Protein AF-A0AAV0WH60-F1 (afdb_monomer)

InterPro domains:
  IPR001841 Zinc finger, RING-type [PF13923] (104-142)
  IPR001841 Zinc finger, RING-type [PS50089] (105-143)
  IPR001841 Zinc finger, RING-type [SM00184] (105-142)
  IPR013083 Zinc finger, RING/FYVE/PHD-type [G3DSA:3.30.40.10] (53-170)
  IPR017907 Zinc finger, RING-type, conserved site [PS00518] (120-129)

Nearest PDB structures (foldseek):
  4orh-assembly3_C  TM=9.098E-01  e=1.013E-07  Homo sapiens
  4ayc-assembly1_A-2  TM=7.370E-01  e=2.927E-08  Homo sapiens
  4whv-assembly2_J  TM=8.266E-01  e=6.411E-08  Homo sapiens
  4orh-assembly1_L  TM=6.127E-01  e=4.625E-08  Homo sapiens
  4ayc-assembly1_B-2  TM=6.889E-01  e=1.708E-07  Homo sapiens

Secondary structure (DSSP, 8-state):
-PPPPTT-SS----S-----------------------S-S------HHHHHHHHHHHHHHHHHHHHHHHHHHHHHHHHHHHHHHHHHHHHHHHHHTT--GGGEETTTTEE-SSEEEETTS-EEEHHHHHHHHTT--B-TTT--B---EEE-HHHHHHHHHHHHTS-HHHHHHHHHHHHHHHTTHHHHHHHHHHHHHHHHHHHHHHHTT---

pLDDT: mean 79.29, std 21.49, range [32.31, 98.19]

Structure (mmCIF, N/CA/C/O backbone):
data_AF-A0AAV0WH60-F1
#
_entry.id   AF-A0AAV0WH60-F1
#
loop_
_atom_site.group_PDB
_atom_site.id
_atom_site.type_symbol
_atom_site.label_atom_id
_atom_site.label_alt_id
_atom_site.label_comp_id
_atom_site.label_asym_id
_atom_site.label_entity_id
_atom_site.label_seq_id
_atom_site.pdbx_PDB_ins_code
_atom_site.Cartn_x
_atom_site.Cartn_y
_atom_site.Cartn_z
_atom_site.occupancy
_atom_site.B_iso_or_equiv
_atom_site.auth_seq_id
_atom_site.auth_comp_id
_atom_site.auth_asym_id
_atom_site.auth_atom_id
_atom_site.pdbx_PDB_model_num
ATOM 1 N N . MET A 1 1 ? 11.631 -1.799 42.361 1.00 37.66 1 MET A N 1
ATOM 2 C CA . MET A 1 1 ? 10.593 -2.057 41.340 1.00 37.66 1 MET A CA 1
ATOM 3 C C . MET A 1 1 ? 9.370 -1.237 41.725 1.00 37.66 1 MET A C 1
ATOM 5 O O . MET A 1 1 ? 8.804 -1.500 42.775 1.00 37.66 1 MET A O 1
ATOM 9 N N . ASN A 1 2 ? 9.049 -0.181 40.971 1.00 32.31 2 ASN A N 1
ATOM 10 C CA . ASN A 1 2 ? 7.898 0.694 41.245 1.00 32.31 2 ASN A CA 1
ATOM 11 C C . ASN A 1 2 ? 6.620 0.114 40.613 1.00 32.31 2 ASN A C 1
ATOM 13 O O . ASN A 1 2 ? 6.708 -0.410 39.500 1.00 32.31 2 ASN A O 1
ATOM 17 N N . PRO A 1 3 ? 5.445 0.221 41.261 1.00 41.47 3 PRO A N 1
ATOM 18 C CA . PRO A 1 3 ? 4.192 -0.250 40.687 1.00 41.47 3 PRO A CA 1
ATOM 19 C C . PRO A 1 3 ? 3.723 0.697 39.570 1.00 41.47 3 PRO A C 1
ATOM 21 O O . PRO A 1 3 ? 3.701 1.917 39.729 1.00 41.47 3 PRO A O 1
ATOM 24 N N . ILE A 1 4 ? 3.361 0.121 38.424 1.00 41.94 4 ILE A N 1
ATOM 25 C CA . ILE A 1 4 ? 2.871 0.828 37.235 1.00 41.94 4 ILE A CA 1
ATOM 26 C C . ILE A 1 4 ? 1.369 1.115 37.412 1.00 41.94 4 ILE A C 1
ATOM 28 O O . ILE A 1 4 ? 0.579 0.206 37.659 1.00 41.94 4 ILE A O 1
ATOM 32 N N . CYS A 1 5 ? 0.970 2.382 37.284 1.00 42.97 5 CYS A N 1
ATOM 33 C CA . CYS A 1 5 ? -0.427 2.828 37.307 1.00 42.97 5 CYS A CA 1
ATOM 34 C C . CYS A 1 5 ? -1.137 2.464 35.986 1.00 42.97 5 CYS A C 1
ATOM 36 O O . CYS A 1 5 ? -0.676 2.851 34.914 1.00 42.97 5 CYS A O 1
ATOM 38 N N . LYS A 1 6 ? -2.272 1.751 36.051 1.00 50.50 6 LYS A N 1
ATOM 39 C CA . LYS A 1 6 ? -3.026 1.206 34.896 1.00 50.50 6 LYS A CA 1
ATOM 40 C C . LYS A 1 6 ? -3.777 2.237 34.021 1.00 50.50 6 LYS A C 1
ATOM 42 O O . LYS A 1 6 ? -4.498 1.823 33.124 1.00 50.50 6 LYS A O 1
ATOM 47 N N . PHE A 1 7 ? -3.620 3.547 34.238 1.00 44.16 7 PHE A N 1
ATOM 48 C CA . PHE A 1 7 ? -4.434 4.582 33.565 1.00 44.16 7 PHE A CA 1
ATOM 49 C C . PHE A 1 7 ? -3.659 5.635 32.742 1.00 44.16 7 PHE A C 1
ATOM 51 O O . PHE A 1 7 ? -4.251 6.611 32.288 1.00 44.16 7 PHE A O 1
ATOM 58 N N . CYS A 1 8 ? -2.362 5.455 32.477 1.00 42.84 8 CYS A N 1
ATOM 59 C CA . CYS A 1 8 ? -1.616 6.350 31.578 1.00 42.84 8 CYS A CA 1
ATOM 60 C C . CYS A 1 8 ? -1.607 5.817 30.136 1.00 42.84 8 CYS A C 1
ATOM 62 O O . CYS A 1 8 ? -0.827 4.921 29.831 1.00 42.84 8 CYS A O 1
ATOM 64 N N . VAL A 1 9 ? -2.418 6.390 29.238 1.00 45.84 9 VAL A N 1
ATOM 65 C CA . VAL A 1 9 ? -2.421 6.016 27.804 1.00 45.84 9 VAL A CA 1
ATOM 66 C C . VAL A 1 9 ? -1.399 6.808 26.970 1.00 45.84 9 VAL A C 1
ATOM 68 O O . VAL A 1 9 ? -1.098 6.406 25.857 1.00 45.84 9 VAL A O 1
ATOM 71 N N . HIS A 1 10 ? -0.756 7.862 27.486 1.00 44.22 10 HIS A N 1
ATOM 72 C CA . HIS A 1 10 ? 0.360 8.515 26.780 1.00 44.22 10 HIS A CA 1
ATOM 73 C C . HIS A 1 10 ? 1.459 8.933 27.763 1.00 44.22 10 HIS A C 1
ATOM 75 O O . HIS A 1 10 ? 1.229 9.707 28.689 1.00 44.22 10 HIS A O 1
ATOM 81 N N . GLY A 1 11 ? 2.650 8.353 27.594 1.00 40.97 11 GLY A N 1
ATOM 82 C CA . GLY A 1 11 ? 3.777 8.486 28.512 1.00 40.97 11 GLY A CA 1
ATOM 83 C C . GLY A 1 11 ? 4.300 9.916 28.652 1.00 40.97 11 GLY A C 1
ATOM 84 O O . GLY A 1 11 ? 4.593 10.562 27.651 1.00 40.97 11 GLY A O 1
ATOM 85 N N . SER A 1 12 ? 4.423 10.363 29.910 1.00 41.34 12 SER A N 1
ATOM 86 C CA . SER A 1 12 ? 5.404 11.300 30.503 1.00 41.34 12 SER A CA 1
ATOM 87 C C . SER A 1 12 ? 4.782 11.925 31.761 1.00 41.34 12 SER A C 1
ATOM 89 O O . SER A 1 12 ? 4.060 12.914 31.673 1.00 41.34 12 SER A O 1
ATOM 91 N N . CYS A 1 13 ? 5.038 11.369 32.950 1.00 36.88 13 CYS A N 1
ATOM 92 C CA . CYS A 1 13 ? 4.682 12.043 34.204 1.00 36.88 13 CYS A CA 1
ATOM 93 C C . CYS A 1 13 ? 5.779 13.066 34.530 1.00 36.88 13 CYS A C 1
ATOM 95 O O . CYS A 1 13 ? 6.788 12.732 35.149 1.00 36.88 13 CYS A O 1
ATOM 97 N N . GLY A 1 14 ? 5.609 14.297 34.046 1.00 40.34 14 GLY A N 1
ATOM 98 C CA . GLY A 1 14 ? 6.375 15.448 34.512 1.00 40.34 14 GLY A CA 1
ATOM 99 C C . GLY A 1 14 ? 5.914 15.833 35.916 1.00 40.34 14 GLY A C 1
ATOM 100 O O . GLY A 1 14 ? 4.718 15.951 36.177 1.00 40.34 14 GLY A O 1
ATOM 101 N N . SER A 1 15 ? 6.871 15.989 36.824 1.00 47.69 15 SER A N 1
ATOM 102 C CA . SER A 1 15 ? 6.668 16.375 38.216 1.00 47.69 15 SER A CA 1
ATOM 103 C C . SER A 1 15 ? 5.690 17.548 38.358 1.00 47.69 15 SER A C 1
ATOM 105 O O . SER A 1 15 ? 5.874 18.591 37.737 1.00 47.69 15 SER A O 1
ATOM 107 N N . SER A 1 16 ? 4.721 17.394 39.267 1.00 45.84 16 SER A N 1
ATOM 108 C CA . SER A 1 16 ? 3.783 18.423 39.745 1.00 45.84 16 SER A CA 1
ATOM 109 C C . SER A 1 16 ? 2.464 18.565 38.966 1.00 45.84 16 SER A C 1
ATOM 111 O O . SER A 1 16 ? 2.304 19.446 38.126 1.00 45.84 16 SER A O 1
ATOM 113 N N . LYS A 1 17 ? 1.471 17.735 39.325 1.00 41.22 17 LYS A N 1
ATOM 114 C CA . LYS A 1 17 ? 0.105 18.137 39.738 1.00 41.22 17 LYS A CA 1
ATOM 115 C C . LYS A 1 17 ? -0.742 16.896 40.062 1.00 41.22 17 LYS A C 1
ATOM 117 O O . LYS A 1 17 ? -0.571 15.826 39.493 1.00 41.22 17 LYS A O 1
ATOM 122 N N . LYS A 1 18 ? -1.594 17.054 41.073 1.00 40.78 18 LYS A N 1
ATOM 123 C CA . LYS A 1 18 ? -2.341 16.029 41.815 1.00 40.78 18 LYS A CA 1
ATOM 124 C C . LYS A 1 18 ? -3.189 15.132 40.900 1.00 40.78 18 LYS A C 1
ATOM 126 O O . LYS A 1 18 ? -4.059 15.626 40.193 1.00 40.78 18 LYS A O 1
ATOM 131 N N . CYS A 1 19 ? -2.983 13.819 40.983 1.00 35.12 19 CYS A N 1
ATOM 132 C CA . CYS A 1 19 ? -3.912 12.819 40.463 1.00 35.12 19 CYS A CA 1
ATOM 133 C C . CYS A 1 19 ? -5.102 12.753 41.436 1.00 35.12 19 CYS A C 1
ATOM 135 O O . CYS A 1 19 ? -4.965 12.259 42.556 1.00 35.12 19 CYS A O 1
ATOM 137 N N . VAL A 1 20 ? -6.232 13.351 41.061 1.00 46.66 20 VAL A N 1
ATOM 138 C CA . VAL A 1 20 ? -7.458 13.351 41.866 1.00 46.66 20 VAL A CA 1
ATOM 139 C C . VAL A 1 20 ? -8.300 12.168 41.414 1.00 46.66 20 VAL A C 1
ATOM 141 O O . VAL A 1 20 ? -8.930 12.233 40.370 1.00 46.66 20 VAL A O 1
ATOM 144 N N . ASN A 1 21 ? -8.239 11.074 42.170 1.00 36.47 21 ASN A N 1
ATOM 145 C CA . ASN A 1 21 ? -9.352 10.145 42.369 1.00 36.47 21 ASN A CA 1
ATOM 146 C C . ASN A 1 21 ? -8.981 9.184 43.499 1.00 36.47 21 ASN A C 1
ATOM 148 O O . ASN A 1 21 ? -8.533 8.057 43.297 1.00 36.47 21 ASN A O 1
ATOM 152 N N . ARG A 1 22 ? -9.142 9.672 44.731 1.00 37.69 22 ARG A N 1
ATOM 153 C CA . ARG A 1 22 ? -9.273 8.818 45.906 1.00 37.69 22 ARG A CA 1
ATOM 154 C C . ARG A 1 22 ? -10.771 8.562 46.052 1.00 37.69 22 ARG A C 1
ATOM 156 O O . ARG A 1 22 ? -11.491 9.452 46.485 1.00 37.69 22 ARG A O 1
ATOM 163 N N . HIS A 1 23 ? -11.233 7.370 45.676 1.00 37.56 23 HIS A N 1
ATOM 164 C CA . HIS A 1 23 ? -12.485 6.841 46.216 1.00 37.56 23 HIS A CA 1
ATOM 165 C C . HIS A 1 23 ? -12.266 6.653 47.718 1.00 37.56 23 HIS A C 1
ATOM 167 O O . HIS A 1 23 ? -11.770 5.624 48.177 1.00 37.56 23 HIS A O 1
ATOM 173 N N . GLU A 1 24 ? -12.548 7.698 48.481 1.00 38.25 24 GLU A N 1
ATOM 174 C CA . GLU A 1 24 ? -12.672 7.618 49.923 1.00 38.25 24 GLU A CA 1
ATOM 175 C C . GLU A 1 24 ? -13.976 6.863 50.182 1.00 38.25 24 GLU A C 1
ATOM 177 O O . GLU A 1 24 ? -15.068 7.412 50.058 1.00 38.25 24 GLU A O 1
ATOM 182 N N . LYS A 1 25 ? -13.870 5.552 50.435 1.00 42.44 25 LYS A N 1
ATOM 183 C CA . LYS A 1 25 ? -14.977 4.782 51.002 1.00 42.44 25 LYS A CA 1
ATOM 184 C C . LYS A 1 25 ? -15.332 5.453 52.327 1.00 42.44 25 LYS A C 1
ATOM 186 O O . LYS A 1 25 ? -14.660 5.226 53.330 1.00 42.44 25 LYS A O 1
ATOM 191 N N . LEU A 1 26 ? -16.377 6.274 52.324 1.00 37.09 26 LEU A N 1
ATOM 192 C CA . LEU A 1 26 ? -17.075 6.710 53.526 1.00 37.09 26 LEU A CA 1
ATOM 193 C C . LEU A 1 26 ? -17.766 5.481 54.121 1.00 37.09 26 LEU A C 1
ATOM 195 O O . LEU A 1 26 ? -18.953 5.241 53.934 1.00 37.09 26 LEU A O 1
ATOM 199 N N . SER A 1 27 ? -16.994 4.656 54.823 1.00 36.41 27 SER A N 1
ATOM 200 C CA . SER A 1 27 ? -17.535 3.744 55.819 1.00 36.41 27 SER A CA 1
ATOM 201 C C . SER A 1 27 ? -18.070 4.600 56.964 1.00 36.41 27 SER A C 1
ATOM 203 O O . SER A 1 27 ? -17.327 4.969 57.874 1.00 36.41 27 SER A O 1
ATOM 205 N N . LEU A 1 28 ? -19.350 4.965 56.873 1.00 35.16 28 LEU A N 1
ATOM 206 C CA . LEU A 1 28 ? -20.122 5.515 57.980 1.00 35.16 28 LEU A CA 1
ATOM 207 C C . LEU A 1 28 ? -20.115 4.474 59.104 1.00 35.16 28 LEU A C 1
ATOM 209 O O . LEU A 1 28 ? -20.729 3.414 58.993 1.00 35.16 28 LEU A O 1
ATOM 213 N N . LYS A 1 29 ? -19.366 4.750 60.175 1.00 36.69 29 LYS A N 1
ATOM 214 C CA . LYS A 1 29 ? -19.552 4.039 61.440 1.00 36.69 29 LYS A CA 1
ATOM 215 C C . LYS A 1 29 ? -20.899 4.479 62.029 1.00 36.69 29 LYS A C 1
ATOM 217 O O . LYS A 1 29 ? -21.193 5.673 61.950 1.00 36.69 29 LYS A O 1
ATOM 222 N N . PRO A 1 30 ? -21.695 3.578 62.629 1.00 34.81 30 PRO A N 1
ATOM 223 C CA . PRO A 1 30 ? -22.883 3.987 63.367 1.00 34.81 30 PRO A CA 1
ATOM 224 C C . PRO A 1 30 ? -22.452 4.921 64.501 1.00 34.81 30 PRO A C 1
ATOM 226 O O . PRO A 1 30 ? -21.616 4.550 65.325 1.00 34.81 30 PRO A O 1
ATOM 229 N N . SER A 1 31 ? -22.968 6.147 64.514 1.00 37.69 31 SER A N 1
ATOM 230 C CA . SER A 1 31 ? -22.780 7.077 65.621 1.00 37.69 31 SER A CA 1
ATOM 231 C C . SER A 1 31 ? -23.649 6.624 66.793 1.00 37.69 31 SER A C 1
ATOM 233 O O . SER A 1 31 ? -24.842 6.916 66.849 1.00 37.69 31 SER A O 1
ATOM 235 N N . GLU A 1 32 ? -23.049 5.898 67.731 1.00 46.25 32 GLU A N 1
ATOM 236 C CA . GLU A 1 32 ? -23.542 5.805 69.103 1.00 46.25 32 GLU A CA 1
ATOM 237 C C . GLU A 1 32 ? -23.436 7.196 69.734 1.00 46.25 32 GLU A C 1
ATOM 239 O O . GLU A 1 32 ? -22.341 7.622 70.089 1.00 46.25 32 GLU A O 1
ATOM 244 N N . THR A 1 33 ? -24.538 7.945 69.784 1.00 44.47 33 THR A N 1
ATOM 245 C CA . THR A 1 33 ? -24.880 8.939 70.828 1.00 44.47 33 THR A CA 1
ATOM 246 C C . THR A 1 33 ? -26.140 9.691 70.408 1.00 44.47 33 THR A C 1
ATOM 248 O O . THR A 1 33 ? -26.083 10.766 69.825 1.00 44.47 33 THR A O 1
ATOM 251 N N . LEU A 1 34 ? -27.299 9.116 70.717 1.00 38.56 34 LEU A N 1
ATOM 252 C CA . LEU A 1 34 ? -28.567 9.841 70.822 1.00 38.56 34 LEU A CA 1
ATOM 253 C C . LEU A 1 34 ? -29.347 9.243 71.999 1.00 38.56 34 LEU A C 1
ATOM 255 O O . LEU A 1 34 ? -30.443 8.717 71.861 1.00 38.56 34 LEU A O 1
ATOM 259 N N . GLU A 1 35 ? -28.733 9.297 73.177 1.00 42.38 35 GLU A N 1
ATOM 260 C CA . GLU A 1 35 ? -29.470 9.284 74.435 1.00 42.38 35 GLU A CA 1
ATOM 261 C C . GLU A 1 35 ? -29.318 10.676 75.043 1.00 42.38 35 GLU A C 1
ATOM 263 O O . GLU A 1 35 ? -28.192 11.150 75.210 1.00 42.38 35 GLU A O 1
ATOM 268 N N . LYS A 1 36 ? -30.461 11.277 75.397 1.00 48.53 36 LYS A N 1
ATOM 269 C CA . LYS A 1 36 ? -30.674 12.606 76.005 1.00 48.53 36 LYS A CA 1
ATOM 270 C C . LYS A 1 36 ? -30.955 13.737 75.013 1.00 48.53 36 LYS A C 1
ATOM 272 O O . LYS A 1 36 ? -30.123 14.606 74.771 1.00 48.53 36 LYS A O 1
ATOM 277 N N . LEU A 1 37 ? -32.186 13.756 74.514 1.00 38.91 37 LEU A N 1
ATOM 278 C CA . LEU A 1 37 ? -32.901 15.005 74.272 1.00 38.91 37 LEU A CA 1
ATOM 279 C C . LEU A 1 37 ? -34.164 14.941 75.126 1.00 38.91 37 LEU A C 1
ATOM 281 O O . LEU A 1 37 ? -34.984 14.047 74.936 1.00 38.91 37 LEU A O 1
ATOM 285 N N . ASP A 1 38 ? -34.216 15.823 76.120 1.00 41.69 38 ASP A N 1
ATOM 286 C CA . ASP A 1 38 ? -35.312 15.947 77.070 1.00 41.69 38 ASP A CA 1
ATOM 287 C C . ASP A 1 38 ? -36.617 16.319 76.353 1.00 41.69 38 ASP A C 1
ATOM 289 O O . ASP A 1 38 ? -36.645 17.128 75.419 1.00 41.69 38 ASP A O 1
ATOM 293 N N . ASP A 1 39 ? -37.689 15.685 76.814 1.00 41.84 39 ASP A N 1
ATOM 294 C CA . ASP A 1 39 ? -39.070 15.868 76.397 1.00 41.84 39 ASP A CA 1
ATOM 295 C C . ASP A 1 39 ? -39.553 17.299 76.693 1.00 41.84 39 ASP A C 1
ATOM 297 O O . ASP A 1 39 ? -39.912 17.594 77.825 1.00 41.84 39 ASP A O 1
ATOM 301 N N . ASP A 1 40 ? -39.552 18.189 75.693 1.00 46.81 40 ASP A N 1
ATOM 302 C CA . ASP A 1 40 ? -40.466 19.349 75.612 1.00 46.81 40 ASP A CA 1
ATOM 303 C C . ASP A 1 40 ? -40.387 20.042 74.232 1.00 46.81 40 ASP A C 1
ATOM 305 O O . ASP A 1 40 ? -40.216 21.256 74.095 1.00 46.81 40 ASP A O 1
ATOM 309 N N . PHE A 1 41 ? -40.525 19.261 73.154 1.00 37.75 41 PHE A N 1
ATOM 310 C CA . PHE A 1 41 ? -40.825 19.805 71.825 1.00 37.75 41 PHE A CA 1
ATOM 311 C C . PHE A 1 41 ? -42.235 19.360 71.416 1.00 37.75 41 PHE A C 1
ATOM 313 O O . PHE A 1 41 ? -42.521 18.164 71.505 1.00 37.75 41 PHE A O 1
ATOM 320 N N . PRO A 1 42 ? -43.135 20.258 70.965 1.00 43.47 42 PRO A N 1
ATOM 321 C CA . PRO A 1 42 ? -44.461 19.863 70.506 1.00 43.47 42 PRO A CA 1
ATOM 322 C C . PRO A 1 42 ? -44.301 18.991 69.259 1.00 43.47 42 PRO A C 1
ATOM 324 O O . PRO A 1 42 ? -44.105 19.493 68.150 1.00 43.47 42 PRO A O 1
ATOM 327 N N . VAL A 1 43 ? -44.335 17.670 69.436 1.00 51.53 43 VAL A N 1
ATOM 328 C CA . VAL A 1 43 ? -44.358 16.723 68.326 1.00 51.53 43 VAL A CA 1
ATOM 329 C C . VAL A 1 43 ? -45.713 16.897 67.652 1.00 51.53 43 VAL A C 1
ATOM 331 O O . VAL A 1 43 ? -46.740 16.421 68.133 1.00 51.53 43 VAL A O 1
ATOM 334 N N . LEU A 1 44 ? -45.716 17.662 66.561 1.00 54.00 44 LEU A N 1
ATOM 335 C CA . LEU A 1 44 ? -46.826 17.735 65.621 1.00 54.00 44 LEU A CA 1
ATOM 336 C C . LEU A 1 44 ? -47.277 16.303 65.307 1.00 54.00 44 LEU A C 1
ATOM 338 O O . LEU A 1 44 ? -46.457 15.457 64.954 1.00 54.00 44 LEU A O 1
ATOM 342 N N . GLY A 1 45 ? -48.566 16.035 65.512 1.00 53.19 45 GLY A N 1
ATOM 343 C CA . GLY A 1 45 ? -49.148 14.698 65.489 1.00 53.19 45 GLY A CA 1
ATOM 344 C C . GLY A 1 45 ? -48.936 13.963 64.169 1.00 53.19 45 GLY A C 1
ATOM 345 O O . GLY A 1 45 ? -49.716 14.126 63.238 1.00 53.19 45 GLY A O 1
ATOM 346 N N . PHE A 1 46 ? -47.920 13.107 64.133 1.00 54.25 46 PHE A N 1
ATOM 347 C CA . PHE A 1 46 ? -47.793 12.030 63.160 1.00 54.25 46 PHE A CA 1
ATOM 348 C C . PHE A 1 46 ? -48.259 10.734 63.823 1.00 54.25 46 PHE A C 1
ATOM 350 O O . PHE A 1 46 ? -47.732 10.325 64.861 1.00 54.25 46 PHE A O 1
ATOM 357 N N . GLY A 1 47 ? -49.282 10.096 63.257 1.00 58.75 47 GLY A N 1
ATOM 358 C CA . GLY A 1 47 ? -49.787 8.826 63.762 1.00 58.75 47 GLY A CA 1
ATOM 359 C C . GLY A 1 47 ? -48.810 7.689 63.456 1.00 58.75 47 GLY A C 1
ATOM 360 O O . GLY A 1 47 ? -48.091 7.716 62.460 1.00 58.75 47 GLY A O 1
ATOM 361 N N . ALA A 1 48 ? -48.816 6.622 64.260 1.00 63.22 48 ALA A N 1
ATOM 362 C CA . ALA A 1 48 ? -48.016 5.417 63.991 1.00 63.22 48 ALA A CA 1
ATOM 363 C C . ALA A 1 48 ? -48.274 4.807 62.589 1.00 63.22 48 ALA A C 1
ATOM 365 O O . ALA A 1 48 ? -47.416 4.113 62.041 1.00 63.22 48 ALA A O 1
ATOM 366 N N . ALA A 1 49 ? -49.446 5.082 62.000 1.00 66.62 49 ALA A N 1
ATOM 367 C CA . ALA A 1 49 ? -49.787 4.732 60.624 1.00 66.62 49 ALA A CA 1
ATOM 368 C C . ALA A 1 49 ? -48.939 5.493 59.582 1.00 66.62 49 ALA A C 1
ATOM 370 O O . ALA A 1 49 ? -48.499 4.880 58.610 1.00 66.62 49 ALA A O 1
ATOM 371 N N . ASP A 1 50 ? -48.632 6.771 59.820 1.00 79.06 50 ASP A N 1
ATOM 372 C CA . ASP A 1 50 ? -47.858 7.626 58.908 1.00 79.06 50 ASP A CA 1
ATOM 373 C C . ASP A 1 50 ? -46.376 7.221 58.877 1.00 79.06 50 ASP A C 1
ATOM 375 O O . ASP A 1 50 ? -45.763 7.125 57.816 1.00 79.06 50 ASP A O 1
ATOM 379 N N . LEU A 1 51 ? -45.813 6.863 60.037 1.00 78.75 51 LEU A N 1
ATOM 380 C CA . LEU A 1 51 ? -44.460 6.296 60.154 1.00 78.75 51 LEU A CA 1
ATOM 381 C C . LEU A 1 51 ? -44.317 4.955 59.417 1.00 78.75 51 LEU A C 1
ATOM 383 O O . LEU A 1 51 ? -43.261 4.650 58.860 1.00 78.75 51 LEU A O 1
ATOM 387 N N . LYS A 1 52 ? -45.376 4.138 59.413 1.00 83.94 52 LYS A N 1
ATOM 388 C CA . LYS A 1 52 ? -45.400 2.860 58.692 1.00 83.94 52 LYS A CA 1
ATOM 389 C C . LYS A 1 52 ? -45.506 3.069 57.180 1.00 83.94 52 LYS A C 1
ATOM 391 O O . LYS A 1 52 ? -44.823 2.365 56.441 1.00 83.94 52 LYS A O 1
ATOM 396 N N . ALA A 1 53 ? -46.311 4.034 56.736 1.00 86.88 53 ALA A N 1
ATOM 397 C CA . ALA A 1 53 ? -46.400 4.421 55.330 1.00 86.88 53 ALA A CA 1
ATOM 398 C C . ALA A 1 53 ? -45.048 4.931 54.806 1.00 86.88 53 ALA A C 1
ATOM 400 O O . ALA A 1 53 ? -44.550 4.412 53.811 1.00 86.88 53 ALA A O 1
ATOM 401 N N . LEU A 1 54 ? -44.396 5.830 55.552 1.00 88.31 54 LEU A N 1
ATOM 402 C CA . LEU A 1 54 ? -43.077 6.361 55.201 1.00 88.31 54 LEU A CA 1
ATOM 403 C C . LEU A 1 54 ? -42.001 5.263 55.140 1.00 88.31 54 LEU A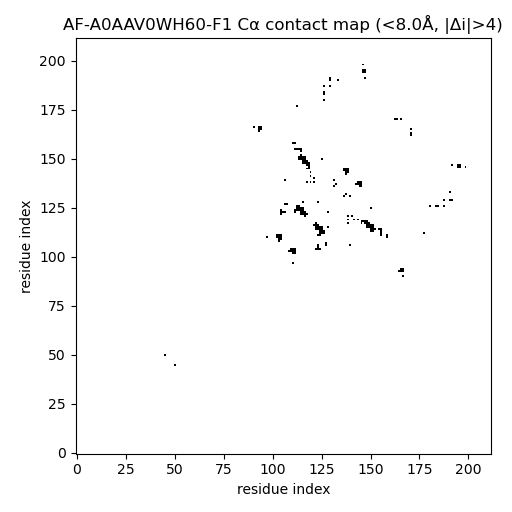 C 1
ATOM 405 O O . LEU A 1 54 ? -41.158 5.259 54.249 1.00 88.31 54 LEU A O 1
ATOM 409 N N . ARG A 1 55 ? -42.034 4.285 56.058 1.00 89.50 55 ARG A N 1
ATOM 410 C CA . ARG A 1 55 ? -41.124 3.125 56.015 1.00 89.50 55 ARG A CA 1
ATOM 411 C C . ARG A 1 55 ? -41.313 2.286 54.747 1.00 89.50 55 ARG A C 1
ATOM 413 O O . ARG A 1 55 ? -40.319 1.814 54.201 1.00 89.50 55 ARG A O 1
ATOM 420 N N . ASN A 1 56 ? -42.552 2.077 54.308 1.00 90.19 56 ASN A N 1
ATOM 421 C CA . ASN A 1 56 ? -42.832 1.323 53.086 1.00 90.19 56 ASN A CA 1
ATOM 422 C C . ASN A 1 56 ? -42.346 2.083 51.846 1.00 90.19 56 ASN A C 1
ATOM 424 O O . ASN A 1 56 ? -41.713 1.486 50.986 1.00 90.19 56 ASN A O 1
ATOM 428 N N . GLU A 1 57 ? -42.563 3.398 51.802 1.00 94.94 57 GLU A N 1
ATOM 429 C CA . GLU A 1 57 ? -42.086 4.260 50.716 1.00 94.94 57 GLU A CA 1
ATOM 430 C C . GLU A 1 57 ? -40.548 4.277 50.636 1.00 94.94 57 GLU A C 1
ATOM 432 O O . GLU A 1 57 ? -39.975 4.159 49.556 1.00 94.94 57 GLU A O 1
ATOM 437 N N . ILE A 1 58 ? -39.854 4.310 51.781 1.00 91.38 58 ILE A N 1
ATOM 438 C CA . ILE A 1 58 ? -38.389 4.158 51.838 1.00 91.38 58 ILE A CA 1
ATOM 439 C C . ILE A 1 58 ? -37.948 2.784 51.313 1.00 91.38 58 ILE A C 1
ATOM 441 O O . ILE A 1 58 ? -36.934 2.691 50.623 1.00 91.38 58 ILE A O 1
ATOM 445 N N . ALA A 1 59 ? -38.671 1.708 51.641 1.00 93.88 59 ALA A N 1
ATOM 446 C CA . ALA A 1 59 ? -38.346 0.369 51.150 1.00 93.88 59 ALA A CA 1
ATOM 447 C C . ALA A 1 59 ? -38.492 0.280 49.621 1.00 93.88 59 ALA A C 1
ATOM 449 O O . ALA A 1 59 ? -37.580 -0.203 48.954 1.00 93.88 59 ALA A O 1
ATOM 450 N N . GLU A 1 60 ? -39.577 0.827 49.074 1.00 95.62 60 GLU A N 1
ATOM 451 C CA . GLU A 1 60 ? -39.839 0.873 47.633 1.00 95.62 60 GLU A CA 1
ATOM 452 C C . GLU A 1 60 ? -38.809 1.739 46.884 1.00 95.62 60 GLU A C 1
ATOM 454 O O . GLU A 1 60 ? -38.274 1.335 45.851 1.00 95.62 60 GLU A O 1
ATOM 459 N N . LEU A 1 61 ? -38.442 2.903 47.433 1.00 95.12 61 LEU A N 1
ATOM 460 C CA . LEU A 1 61 ? -37.379 3.747 46.877 1.00 95.12 61 LEU A CA 1
ATOM 461 C C . LEU A 1 61 ? -36.016 3.044 46.884 1.00 95.12 61 LEU A C 1
ATOM 463 O O . LEU A 1 61 ? -35.271 3.164 45.912 1.00 95.12 61 LEU A O 1
ATOM 467 N N . ASN A 1 62 ? -35.690 2.292 47.938 1.00 94.50 62 ASN A N 1
ATOM 468 C CA . ASN A 1 62 ? -34.445 1.525 47.994 1.00 94.50 62 ASN A CA 1
ATOM 469 C C . ASN A 1 62 ? -34.412 0.405 46.946 1.00 94.50 62 ASN A C 1
ATOM 471 O O . ASN A 1 62 ? -33.382 0.221 46.301 1.00 94.50 62 ASN A O 1
ATOM 475 N N . GLU A 1 63 ? -35.519 -0.313 46.734 1.00 96.06 63 GLU A N 1
ATOM 476 C CA . GLU A 1 63 ? -35.610 -1.303 45.652 1.00 96.06 63 GLU A CA 1
ATOM 477 C C . GLU A 1 63 ? -35.404 -0.644 44.283 1.00 96.06 63 GLU A C 1
ATOM 479 O O . GLU A 1 63 ? -34.587 -1.112 43.486 1.00 96.06 63 GLU A O 1
ATOM 484 N N . ASN A 1 64 ? -36.054 0.496 44.038 1.00 96.50 64 ASN A N 1
ATOM 485 C CA . ASN A 1 64 ? -35.881 1.254 42.801 1.00 96.50 64 ASN A CA 1
ATOM 486 C C . ASN A 1 64 ? -34.423 1.693 42.587 1.00 96.50 64 ASN A C 1
ATOM 488 O O . ASN A 1 64 ? -33.900 1.532 41.485 1.00 96.50 64 ASN A O 1
ATOM 492 N N . ILE A 1 65 ? -33.733 2.178 43.624 1.00 97.19 65 ILE A N 1
ATOM 493 C CA . ILE A 1 65 ? -32.305 2.536 43.546 1.00 97.19 65 ILE A CA 1
ATOM 494 C C . ILE A 1 65 ? -31.465 1.329 43.119 1.00 97.19 65 ILE A C 1
ATOM 496 O O . ILE A 1 65 ? -30.688 1.442 42.173 1.00 97.19 65 ILE A O 1
ATOM 500 N N . VAL A 1 66 ? -31.670 0.165 43.743 1.00 96.94 66 VAL A N 1
ATOM 501 C CA . VAL A 1 66 ? -30.940 -1.062 43.385 1.00 96.94 66 VAL A CA 1
ATOM 502 C C . VAL A 1 66 ? -31.185 -1.432 41.921 1.00 96.94 66 VAL A C 1
ATOM 504 O O . VAL A 1 66 ? -30.241 -1.735 41.192 1.00 96.94 66 VAL A O 1
ATOM 507 N N . THR A 1 67 ? -32.432 -1.364 41.445 1.00 96.50 67 THR A N 1
ATOM 508 C CA . THR A 1 67 ? -32.720 -1.653 40.030 1.00 96.50 67 THR A CA 1
ATOM 509 C C . THR A 1 67 ? -32.024 -0.667 39.089 1.00 96.50 67 THR A C 1
ATOM 511 O O . THR A 1 67 ? -31.407 -1.093 38.112 1.00 96.50 67 THR A O 1
ATOM 514 N N . LEU A 1 68 ? -32.030 0.632 39.399 1.00 97.12 68 LEU A N 1
ATOM 515 C CA . LEU A 1 68 ? -31.348 1.651 38.599 1.00 97.12 68 LEU A CA 1
ATOM 516 C C . LEU A 1 68 ? -29.832 1.419 38.553 1.00 97.12 68 LEU A C 1
ATOM 518 O O . LEU A 1 68 ? -29.243 1.518 37.478 1.00 97.12 68 LEU A O 1
ATOM 522 N N . GLU A 1 69 ? -29.211 1.036 39.670 1.00 97.38 69 GLU A N 1
ATOM 523 C CA . GLU A 1 69 ? -27.785 0.681 39.726 1.00 97.38 69 GLU A CA 1
ATOM 524 C C . GLU A 1 69 ? -27.461 -0.546 38.852 1.00 97.38 69 GLU A C 1
ATOM 526 O O . GLU A 1 69 ? -26.455 -0.572 38.131 1.00 97.38 69 GLU A O 1
ATOM 531 N N . THR A 1 70 ? -28.333 -1.561 38.844 1.00 97.19 70 THR A N 1
ATOM 532 C CA . THR A 1 70 ? -28.149 -2.739 37.976 1.00 97.19 70 THR A CA 1
ATOM 533 C C . THR A 1 70 ? -28.299 -2.399 36.493 1.00 97.19 70 THR A C 1
ATOM 535 O O . THR A 1 70 ? -27.494 -2.842 35.671 1.00 97.19 70 THR A O 1
ATOM 538 N N . VAL A 1 71 ? -29.274 -1.560 36.135 1.00 97.56 71 VAL A N 1
ATOM 539 C CA . VAL A 1 71 ? -29.460 -1.095 34.755 1.00 97.56 71 VAL A CA 1
ATOM 540 C C . VAL A 1 71 ? -28.275 -0.239 34.318 1.00 97.56 71 VAL A C 1
ATOM 542 O O . VAL A 1 71 ? -27.757 -0.441 33.222 1.00 97.56 71 VAL A O 1
ATOM 545 N N . GLN A 1 72 ? -27.792 0.661 35.179 1.00 97.88 72 GLN A N 1
ATOM 546 C CA . GLN A 1 72 ? -26.617 1.482 34.897 1.00 97.88 72 GLN A CA 1
ATOM 547 C C . GLN A 1 72 ? -25.391 0.612 34.603 1.00 97.88 72 GLN A C 1
ATOM 549 O O . GLN A 1 72 ? -24.750 0.798 33.570 1.00 97.88 72 GLN A O 1
ATOM 554 N N . SER A 1 73 ? -25.084 -0.360 35.467 1.00 97.69 73 SER A N 1
ATOM 555 C CA . SER A 1 73 ? -23.923 -1.239 35.258 1.00 97.69 73 SER A CA 1
ATOM 556 C C . SER A 1 73 ? -24.049 -2.077 33.981 1.00 97.69 73 SER A C 1
ATOM 558 O O . SER A 1 73 ? -23.080 -2.202 33.232 1.00 97.69 73 SER A O 1
ATOM 560 N N . THR A 1 74 ? -25.256 -2.556 33.667 1.00 98.06 74 THR A N 1
ATOM 561 C CA . THR A 1 74 ? -25.534 -3.293 32.425 1.00 98.06 74 THR A CA 1
ATOM 562 C C . THR A 1 74 ? -25.318 -2.422 31.184 1.00 98.06 74 THR A C 1
ATOM 564 O O . THR A 1 74 ? -24.659 -2.850 30.237 1.00 98.06 74 THR A O 1
ATOM 567 N N . ILE A 1 75 ? -25.828 -1.185 31.181 1.00 98.06 75 ILE A N 1
ATOM 568 C CA . ILE A 1 75 ? -25.645 -0.241 30.066 1.00 98.06 75 ILE A CA 1
ATOM 569 C C . ILE A 1 75 ? -24.164 0.116 29.899 1.00 98.06 75 ILE A C 1
ATOM 571 O O . ILE A 1 75 ? -23.673 0.189 28.774 1.00 98.06 75 ILE A O 1
ATOM 575 N N . GLU A 1 76 ? -23.432 0.319 30.998 1.00 98.00 76 GLU A N 1
ATOM 576 C CA . GLU A 1 76 ? -21.993 0.598 30.954 1.00 98.00 76 GLU A CA 1
ATOM 577 C C . GLU A 1 76 ? -21.192 -0.556 30.337 1.00 98.00 76 GLU A C 1
ATOM 579 O O . GLU A 1 76 ? -20.228 -0.315 29.606 1.00 98.00 76 GLU A O 1
ATOM 584 N N . GLU A 1 77 ? -21.567 -1.802 30.623 1.00 97.81 77 GLU A N 1
ATOM 585 C CA . GLU A 1 77 ? -20.934 -2.988 30.045 1.00 97.81 77 GLU A CA 1
ATOM 586 C C . GLU A 1 77 ? -21.256 -3.125 28.553 1.00 97.81 77 GLU A C 1
ATOM 588 O O . GLU A 1 77 ? -20.339 -3.209 27.733 1.00 97.81 77 GLU A O 1
ATOM 593 N N . GLN A 1 78 ? -22.531 -3.000 28.179 1.00 97.94 78 GLN A N 1
ATOM 594 C CA . GLN A 1 78 ? -22.960 -3.012 26.777 1.00 97.94 78 GLN A CA 1
ATOM 595 C C . GLN A 1 78 ? -22.286 -1.906 25.954 1.00 97.94 78 GLN A C 1
ATOM 597 O O . GLN A 1 78 ? -21.840 -2.142 24.831 1.00 97.94 78 GLN A O 1
ATOM 602 N N . LEU A 1 79 ? -22.146 -0.702 26.515 1.00 98.19 79 LEU A N 1
ATOM 603 C CA . LEU A 1 79 ? -21.465 0.404 25.848 1.00 98.19 79 LEU A CA 1
ATOM 604 C C . LEU A 1 79 ? -19.983 0.089 25.594 1.00 98.19 79 LEU A C 1
ATOM 606 O O . LEU A 1 79 ? -19.467 0.399 24.520 1.00 98.19 79 LEU A O 1
ATOM 610 N N . LYS A 1 80 ? -19.289 -0.538 26.553 1.00 97.44 80 LYS A N 1
ATOM 611 C CA . LYS A 1 80 ? -17.885 -0.951 26.378 1.00 97.44 80 LYS A CA 1
ATOM 612 C C . LYS A 1 80 ? -17.743 -1.999 25.279 1.00 97.44 80 LYS A C 1
ATOM 614 O O . LYS A 1 80 ? -16.826 -1.891 24.463 1.00 97.44 80 LYS A O 1
ATOM 619 N N . GLU A 1 81 ? -18.642 -2.979 25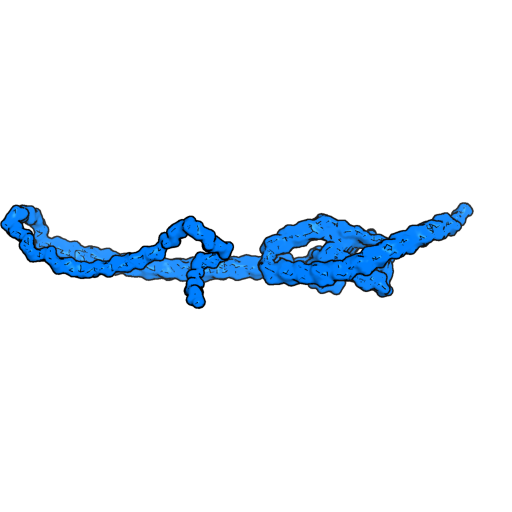.239 1.00 97.81 81 GLU A N 1
ATOM 620 C CA . GLU A 1 81 ? -18.657 -3.998 24.189 1.00 97.81 81 GLU A CA 1
ATOM 621 C C . GLU A 1 81 ? -18.871 -3.382 22.804 1.00 97.81 81 GLU A C 1
ATOM 623 O O . GLU A 1 81 ? -18.124 -3.686 21.873 1.00 97.81 81 GLU A O 1
ATOM 628 N N . GLU A 1 82 ? -19.837 -2.474 22.662 1.00 97.75 82 GLU A N 1
ATOM 629 C CA . GLU A 1 82 ? -20.096 -1.795 21.390 1.00 97.75 82 GLU A CA 1
ATOM 630 C C . GLU A 1 82 ? -18.937 -0.888 20.964 1.00 97.75 82 GLU A C 1
ATOM 632 O O . GLU A 1 82 ? -18.576 -0.857 19.787 1.00 97.75 82 GLU A O 1
ATOM 637 N N . ILE A 1 83 ? -18.283 -0.189 21.897 1.00 97.75 83 ILE A N 1
ATOM 638 C CA . ILE A 1 83 ? -17.065 0.577 21.592 1.00 97.75 83 ILE A CA 1
ATOM 639 C C . ILE A 1 83 ? -15.969 -0.354 21.061 1.00 97.75 83 ILE A C 1
ATOM 641 O O . ILE A 1 83 ? -15.338 -0.039 20.051 1.00 97.75 83 ILE A O 1
ATOM 645 N N . HIS A 1 84 ? -15.761 -1.508 21.697 1.00 96.56 84 HIS A N 1
ATOM 646 C CA . HIS A 1 84 ? -14.762 -2.478 21.257 1.00 96.56 84 HIS A CA 1
ATOM 647 C C . HIS A 1 84 ? -15.071 -3.024 19.854 1.00 96.56 84 HIS A C 1
ATOM 649 O O . HIS A 1 84 ? -14.191 -3.032 18.991 1.00 96.56 84 HIS A O 1
ATOM 655 N N . LYS A 1 85 ? -16.327 -3.411 19.590 1.00 96.69 85 LYS A N 1
ATOM 656 C CA . LYS A 1 85 ? -16.768 -3.859 18.257 1.00 96.69 85 LYS A CA 1
ATOM 657 C C . LYS A 1 85 ? -16.554 -2.781 17.197 1.00 96.69 85 LYS A C 1
ATOM 659 O O . LYS A 1 85 ? -16.053 -3.084 16.120 1.00 96.69 85 LYS A O 1
ATOM 664 N N . ASN A 1 86 ? -16.879 -1.527 17.505 1.00 96.00 86 ASN A N 1
ATOM 665 C CA . ASN A 1 86 ? -16.697 -0.413 16.575 1.00 96.00 86 ASN A CA 1
ATOM 666 C C . ASN A 1 86 ? -15.219 -0.126 16.275 1.00 96.00 86 ASN A C 1
ATOM 668 O O . ASN A 1 86 ? -14.879 0.186 15.134 1.00 96.00 86 ASN A O 1
ATOM 672 N N . ILE A 1 87 ? -14.332 -0.242 17.269 1.00 94.69 87 ILE A N 1
ATOM 673 C CA . ILE A 1 87 ? -12.882 -0.121 17.055 1.00 94.69 87 ILE A CA 1
ATOM 674 C C . ILE A 1 87 ? -12.399 -1.233 16.123 1.00 94.69 87 ILE A C 1
ATOM 676 O O . ILE A 1 87 ? -11.752 -0.928 15.122 1.00 94.69 87 ILE A O 1
ATOM 680 N N . GLN A 1 88 ? -12.773 -2.485 16.404 1.00 93.69 88 GLN A N 1
ATOM 681 C CA . GLN A 1 88 ? -12.399 -3.630 15.574 1.00 93.69 88 GLN A CA 1
ATOM 682 C C . GLN A 1 88 ? -12.896 -3.464 14.133 1.00 93.69 88 GLN A C 1
ATOM 684 O O . GLN A 1 88 ? -12.116 -3.564 13.192 1.00 93.69 88 GLN A O 1
ATOM 689 N N . LEU A 1 89 ? -14.171 -3.114 13.955 1.00 94.06 89 LEU A N 1
ATOM 690 C CA . LEU A 1 89 ? -14.768 -2.927 12.635 1.00 94.06 89 LEU A CA 1
ATOM 691 C C . LEU A 1 89 ? -14.077 -1.806 11.842 1.00 94.06 89 LEU A C 1
ATOM 693 O O . LEU A 1 89 ? -13.902 -1.914 10.631 1.00 94.06 89 LEU A O 1
ATOM 697 N N . ASN A 1 90 ? -13.661 -0.730 12.513 1.00 91.38 90 ASN A N 1
ATOM 698 C CA . ASN A 1 90 ? -12.909 0.357 11.887 1.00 91.38 90 ASN A CA 1
ATOM 699 C C . ASN A 1 90 ? -11.504 -0.095 11.455 1.00 91.38 90 ASN A C 1
ATOM 701 O O . ASN A 1 90 ? -11.030 0.294 10.388 1.00 91.38 90 ASN A O 1
ATOM 705 N N . GLU A 1 91 ? -10.829 -0.920 12.257 1.00 90.38 91 GLU A N 1
ATOM 706 C CA . GLU A 1 91 ? -9.547 -1.516 11.871 1.00 90.38 91 GLU A CA 1
ATOM 707 C C . GLU A 1 91 ? -9.697 -2.449 10.667 1.00 90.38 91 GLU A C 1
ATOM 709 O O . GLU A 1 91 ? -8.968 -2.283 9.685 1.00 90.38 91 GLU A O 1
ATOM 714 N N . ASP A 1 92 ? -10.687 -3.340 10.693 1.00 90.62 92 ASP A N 1
ATOM 715 C CA . ASP A 1 92 ? -10.979 -4.275 9.603 1.00 90.62 92 ASP A CA 1
ATOM 716 C C . ASP A 1 92 ? -11.321 -3.525 8.308 1.00 90.62 92 ASP A C 1
ATOM 718 O O . ASP A 1 92 ? -10.779 -3.825 7.243 1.00 90.62 92 ASP A O 1
ATOM 722 N N . PHE A 1 93 ? -12.151 -2.481 8.399 1.00 90.69 93 PHE A N 1
ATOM 723 C CA . PHE A 1 93 ? -12.503 -1.636 7.258 1.00 90.69 93 PHE A CA 1
ATOM 724 C C . PHE A 1 93 ? -11.282 -0.926 6.659 1.00 90.69 93 PHE A C 1
ATOM 726 O O . PHE A 1 93 ? -11.133 -0.855 5.437 1.00 90.69 93 PHE A O 1
ATOM 733 N N . LYS A 1 94 ? -10.373 -0.417 7.500 1.00 88.94 94 LYS A N 1
ATOM 734 C CA . LYS A 1 94 ? -9.124 0.194 7.022 1.00 88.94 94 LYS A CA 1
ATOM 735 C C . LYS A 1 94 ? -8.242 -0.820 6.308 1.00 88.94 94 LYS A C 1
ATOM 737 O O . LYS A 1 94 ? -7.655 -0.467 5.291 1.00 88.94 94 LYS A O 1
ATOM 742 N N . ILE A 1 95 ? -8.136 -2.043 6.827 1.00 87.31 95 ILE A N 1
ATOM 743 C CA . ILE A 1 95 ? -7.351 -3.115 6.202 1.00 87.31 95 ILE A CA 1
ATOM 744 C C . ILE A 1 95 ? -7.948 -3.484 4.845 1.00 87.31 95 ILE A C 1
ATOM 746 O O . ILE A 1 95 ? -7.212 -3.494 3.864 1.00 87.31 95 ILE A O 1
ATOM 750 N N . ALA A 1 96 ? -9.266 -3.674 4.760 1.00 86.69 96 ALA A N 1
ATOM 751 C CA . ALA A 1 96 ? -9.947 -3.977 3.501 1.00 86.69 96 ALA A CA 1
ATOM 752 C C . ALA A 1 96 ? -9.713 -2.900 2.422 1.00 86.69 96 ALA A C 1
ATOM 754 O O . ALA A 1 96 ? -9.620 -3.209 1.239 1.00 86.69 96 ALA A O 1
ATOM 755 N N . LEU A 1 97 ? -9.538 -1.631 2.813 1.00 82.56 97 LEU A N 1
ATOM 756 C CA . LEU A 1 97 ? -9.216 -0.540 1.885 1.00 82.56 97 LEU A CA 1
ATOM 757 C C . LEU A 1 97 ? -7.816 -0.669 1.236 1.00 82.56 97 LEU A C 1
ATOM 759 O O . LEU A 1 97 ? -7.501 0.076 0.303 1.00 82.56 97 LEU A O 1
ATOM 763 N N . LEU A 1 98 ? -6.939 -1.554 1.725 1.00 79.69 98 LEU A N 1
ATOM 764 C CA . LEU A 1 98 ? -5.626 -1.840 1.121 1.00 79.69 98 LEU A CA 1
ATOM 765 C C . LEU A 1 98 ? -5.705 -2.818 -0.047 1.00 79.69 98 LEU A C 1
ATOM 767 O O . LEU A 1 98 ? -4.846 -2.754 -0.927 1.00 79.69 98 LEU A O 1
ATOM 771 N N . ASP A 1 99 ? -6.724 -3.676 -0.058 1.00 75.94 99 ASP A N 1
ATOM 772 C CA . ASP A 1 99 ? -6.909 -4.734 -1.058 1.00 75.94 99 ASP A CA 1
ATOM 773 C C . ASP A 1 99 ? -7.476 -4.198 -2.384 1.00 75.94 99 ASP A C 1
ATOM 775 O O . ASP A 1 99 ? -7.866 -4.952 -3.268 1.00 75.94 99 ASP A O 1
ATOM 779 N N . ASP A 1 100 ? -7.507 -2.875 -2.533 1.00 76.00 100 ASP A N 1
ATOM 780 C CA . ASP A 1 100 ? -7.821 -2.194 -3.777 1.00 76.00 100 ASP A CA 1
ATOM 781 C C . ASP A 1 100 ? -6.643 -2.315 -4.765 1.00 76.00 100 ASP A C 1
ATOM 783 O O . ASP A 1 100 ? -5.597 -1.669 -4.602 1.00 76.00 100 ASP A O 1
ATOM 787 N N . ASP A 1 101 ? -6.829 -3.165 -5.780 1.00 74.25 101 ASP A N 1
ATOM 788 C CA . ASP A 1 101 ? -5.848 -3.497 -6.821 1.00 74.25 101 ASP A CA 1
ATOM 789 C C . ASP A 1 101 ? -5.352 -2.264 -7.601 1.00 74.25 101 ASP A C 1
ATOM 791 O O . ASP A 1 101 ? -4.223 -2.265 -8.104 1.00 74.25 101 ASP A O 1
ATOM 795 N N . ASP A 1 102 ? -6.134 -1.180 -7.649 1.00 83.00 102 ASP A N 1
ATOM 796 C CA . ASP A 1 102 ? -5.831 0.025 -8.436 1.00 83.00 102 ASP A CA 1
ATOM 797 C C . ASP A 1 102 ? -4.539 0.740 -7.991 1.00 83.00 102 ASP A C 1
ATOM 799 O O . ASP A 1 102 ? -3.936 1.510 -8.746 1.00 83.00 102 ASP A O 1
ATOM 803 N N . HIS A 1 103 ? -4.073 0.472 -6.768 1.00 89.00 103 HIS A N 1
ATOM 804 C CA . HIS A 1 103 ? -2.908 1.125 -6.165 1.00 89.00 103 HIS A CA 1
ATOM 805 C C . HIS A 1 103 ? -1.739 0.168 -5.893 1.00 89.00 103 HIS A C 1
ATOM 807 O O . HIS A 1 103 ? -0.788 0.533 -5.186 1.00 89.00 103 HIS A O 1
ATOM 813 N N . GLN A 1 104 ? -1.793 -1.048 -6.439 1.00 93.31 104 GLN A N 1
ATOM 814 C CA . GLN A 1 104 ? -0.786 -2.078 -6.220 1.00 93.31 104 GLN A CA 1
ATOM 815 C C . GLN A 1 104 ? 0.141 -2.257 -7.424 1.00 93.31 104 GLN A C 1
ATOM 817 O O . GLN A 1 104 ? -0.240 -2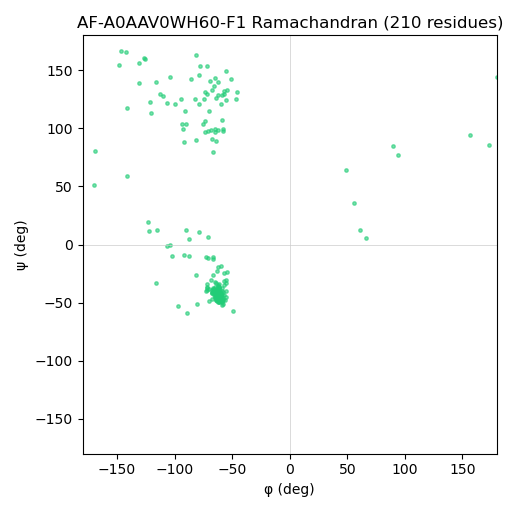.200 -8.592 1.00 93.31 104 GLN A O 1
ATOM 822 N N . CYS A 1 105 ? 1.410 -2.536 -7.141 1.00 95.56 105 CYS A N 1
ATOM 823 C CA . CYS A 1 105 ? 2.378 -2.862 -8.174 1.00 95.56 105 CYS A CA 1
ATOM 824 C C . CYS A 1 105 ? 2.212 -4.310 -8.630 1.00 95.56 105 CYS A C 1
ATOM 826 O O . CYS A 1 105 ? 2.446 -5.227 -7.852 1.00 95.56 105 CYS A O 1
ATOM 828 N N . CYS A 1 106 ? 1.952 -4.546 -9.917 1.00 94.50 106 CYS A N 1
ATOM 829 C CA . CYS A 1 106 ? 1.752 -5.907 -10.428 1.00 94.50 106 CYS A CA 1
ATOM 830 C C . CYS A 1 106 ? 3.005 -6.812 -10.381 1.00 94.50 106 CYS A C 1
ATOM 832 O O . CYS A 1 106 ? 2.893 -8.016 -10.598 1.00 94.50 106 CYS A O 1
ATOM 834 N N . ILE A 1 107 ? 4.198 -6.260 -10.107 1.00 96.25 107 ILE A N 1
ATOM 835 C CA . ILE A 1 107 ? 5.429 -7.049 -9.914 1.00 96.25 107 ILE A CA 1
ATOM 836 C C . ILE A 1 107 ? 5.480 -7.626 -8.496 1.00 96.25 107 ILE A C 1
ATOM 838 O O . ILE A 1 107 ? 5.720 -8.819 -8.336 1.00 96.25 107 ILE A O 1
ATOM 842 N N . CYS A 1 108 ? 5.285 -6.793 -7.465 1.00 95.19 108 CYS A N 1
ATOM 843 C CA . CYS A 1 108 ? 5.419 -7.227 -6.071 1.00 95.19 108 CYS A CA 1
ATOM 844 C C . CYS A 1 108 ? 4.092 -7.477 -5.349 1.00 95.19 108 CYS A C 1
ATOM 846 O O . CYS A 1 108 ? 4.137 -8.025 -4.257 1.00 95.19 108 CYS A O 1
ATOM 848 N N . ARG A 1 109 ? 2.949 -7.106 -5.943 1.00 92.81 109 ARG A N 1
ATOM 849 C CA . ARG A 1 109 ? 1.594 -7.200 -5.363 1.00 92.81 109 ARG A CA 1
ATOM 850 C C . ARG A 1 109 ? 1.458 -6.481 -4.017 1.00 92.81 109 ARG A C 1
ATOM 852 O O . ARG A 1 109 ? 0.782 -6.939 -3.112 1.00 92.81 109 ARG A O 1
ATOM 859 N N . GLU A 1 110 ? 2.159 -5.362 -3.889 1.00 93.00 110 GLU A N 1
ATOM 860 C CA . GLU A 1 110 ? 2.113 -4.489 -2.715 1.00 93.00 110 GLU A CA 1
ATOM 861 C C . GLU A 1 110 ? 1.779 -3.075 -3.199 1.00 93.00 110 GLU A C 1
ATOM 863 O O . GLU A 1 110 ? 2.019 -2.752 -4.371 1.00 93.00 110 GLU A O 1
ATOM 868 N N . LEU A 1 111 ? 1.283 -2.220 -2.302 1.00 94.12 111 LEU A N 1
ATOM 869 C CA . LEU A 1 111 ? 1.105 -0.793 -2.583 1.00 94.12 111 LEU A CA 1
ATOM 870 C C . LEU A 1 111 ? 2.391 -0.174 -3.145 1.00 94.12 111 LEU A C 1
ATOM 87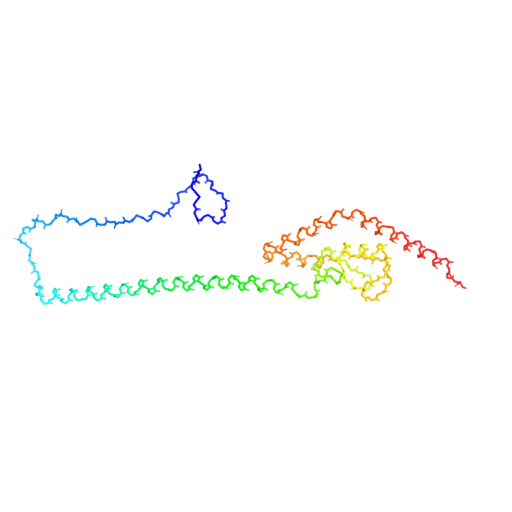2 O O . LEU A 1 111 ? 3.500 -0.524 -2.724 1.00 94.12 111 LEU A O 1
ATOM 876 N N . PHE A 1 112 ? 2.252 0.755 -4.095 1.00 95.88 112 PHE A N 1
ATOM 877 C CA . PHE A 1 112 ? 3.429 1.360 -4.713 1.00 95.88 112 PHE A CA 1
ATOM 878 C C . PHE A 1 112 ? 4.330 2.047 -3.677 1.00 95.88 112 PHE A C 1
ATOM 880 O O . PHE A 1 112 ? 3.902 2.906 -2.913 1.00 95.88 112 PHE A O 1
ATOM 887 N N . ILE A 1 113 ? 5.619 1.712 -3.718 1.00 95.56 113 ILE A N 1
ATOM 888 C CA . ILE A 1 113 ? 6.680 2.457 -3.039 1.00 95.56 113 ILE A CA 1
ATOM 889 C C . ILE A 1 113 ? 7.443 3.211 -4.112 1.00 95.56 113 ILE A C 1
ATOM 891 O O . ILE A 1 113 ? 7.984 2.579 -5.028 1.00 95.56 113 ILE A O 1
ATOM 895 N N . ARG A 1 114 ? 7.495 4.542 -3.989 1.00 94.38 114 ARG A N 1
ATOM 896 C CA . ARG A 1 114 ? 8.095 5.431 -4.992 1.00 94.38 114 ARG A CA 1
ATOM 897 C C . ARG A 1 114 ? 7.575 5.101 -6.403 1.00 94.38 114 ARG A C 1
ATOM 899 O O . ARG A 1 114 ? 8.332 4.601 -7.241 1.00 94.38 114 ARG A O 1
ATOM 906 N N . PRO A 1 115 ? 6.268 5.281 -6.663 1.00 96.44 115 PRO A N 1
ATOM 907 C CA . PRO A 1 115 ? 5.648 4.905 -7.930 1.00 96.44 115 PRO A CA 1
ATOM 908 C C . PRO A 1 115 ? 6.362 5.550 -9.122 1.00 96.44 115 PRO A C 1
ATOM 910 O O . PRO A 1 115 ? 6.625 6.750 -9.135 1.00 96.44 115 PRO A O 1
ATOM 913 N N . SER A 1 116 ? 6.653 4.749 -10.139 1.00 95.12 116 SER A N 1
ATOM 914 C CA . SER A 1 116 ? 7.336 5.141 -11.369 1.00 95.12 116 SER A CA 1
ATOM 915 C C . SER A 1 116 ? 6.453 4.840 -12.573 1.00 95.12 116 SER A C 1
ATOM 917 O O . SER A 1 116 ? 6.044 3.697 -12.782 1.00 95.12 116 SER A O 1
ATOM 919 N N . LEU A 1 117 ? 6.162 5.877 -13.355 1.00 96.12 117 LEU A N 1
ATOM 920 C CA . LEU A 1 117 ? 5.352 5.815 -14.564 1.00 96.12 117 LEU A CA 1
ATOM 921 C C . LEU A 1 117 ? 6.260 5.654 -15.785 1.00 96.12 117 LEU A C 1
ATOM 923 O O . LEU A 1 117 ? 7.171 6.458 -15.999 1.00 96.12 117 LEU A O 1
ATOM 927 N N . LEU A 1 118 ? 6.013 4.616 -16.581 1.00 95.19 118 LEU A N 1
ATOM 928 C CA . LEU A 1 118 ? 6.728 4.381 -17.837 1.00 95.19 118 LEU A CA 1
ATOM 929 C C . LEU A 1 118 ? 6.140 5.238 -18.968 1.00 95.19 118 LEU A C 1
ATOM 931 O O . LEU A 1 118 ? 4.986 5.656 -18.899 1.00 95.19 118 LEU A O 1
ATOM 935 N N . GLY A 1 119 ? 6.875 5.398 -20.073 1.00 93.12 119 GLY A N 1
ATOM 936 C CA . GLY A 1 119 ? 6.361 6.074 -21.279 1.00 93.12 119 GLY A CA 1
ATOM 937 C C . GLY A 1 119 ? 5.117 5.422 -21.913 1.00 93.12 119 GLY A C 1
ATOM 938 O O . GLY A 1 119 ? 4.393 6.076 -22.651 1.00 93.12 119 GLY A O 1
ATOM 939 N N . CYS A 1 120 ? 4.835 4.152 -21.595 1.00 95.81 120 CYS A N 1
ATOM 940 C CA . CYS A 1 120 ? 3.605 3.448 -21.983 1.00 95.81 120 CYS A CA 1
ATOM 941 C C . CYS A 1 120 ? 2.461 3.578 -20.956 1.00 95.81 120 CYS A C 1
ATOM 943 O O . CYS A 1 120 ? 1.507 2.807 -21.014 1.00 95.81 120 CYS A O 1
ATOM 945 N N . SER A 1 121 ? 2.588 4.490 -19.988 1.00 95.06 121 SER A N 1
ATOM 946 C CA . SER A 1 121 ? 1.604 4.794 -18.937 1.00 95.06 121 SER A CA 1
ATOM 947 C C . SER A 1 121 ? 1.334 3.695 -17.900 1.00 95.06 121 SER A C 1
ATOM 949 O O . SER A 1 121 ? 0.497 3.890 -17.025 1.00 95.06 121 SER A O 1
ATOM 951 N N . HIS A 1 122 ? 2.064 2.578 -17.916 1.00 96.62 122 HIS A N 1
ATOM 952 C CA . HIS A 1 122 ? 2.023 1.607 -16.818 1.00 96.62 122 HIS A CA 1
ATOM 953 C C . HIS A 1 122 ? 2.870 2.069 -15.628 1.00 96.62 122 HIS A C 1
ATOM 955 O O . HIS A 1 122 ? 3.919 2.695 -15.811 1.00 96.62 122 HIS A O 1
ATOM 961 N N . MET A 1 123 ? 2.423 1.737 -14.416 1.00 97.06 123 MET A N 1
ATOM 962 C CA . MET A 1 123 ? 3.048 2.153 -13.161 1.00 97.06 123 MET A CA 1
ATOM 963 C C . MET A 1 123 ? 3.587 0.961 -12.371 1.00 97.06 123 MET A C 1
ATOM 965 O O . MET A 1 123 ? 2.956 -0.090 -12.287 1.00 97.06 123 MET A O 1
ATOM 969 N N . PHE A 1 124 ? 4.763 1.141 -11.772 1.00 97.50 124 PHE A N 1
ATOM 970 C CA . PHE A 1 124 ? 5.451 0.141 -10.952 1.00 97.50 124 PHE A CA 1
ATOM 971 C C . PHE A 1 124 ? 6.129 0.821 -9.760 1.00 97.50 124 PHE A C 1
ATOM 973 O O . PHE A 1 124 ? 6.301 2.036 -9.761 1.00 97.50 124 PHE A O 1
ATOM 980 N N . CYS A 1 125 ? 6.560 0.066 -8.747 1.00 96.88 125 CYS A N 1
ATOM 981 C CA . CYS A 1 125 ? 7.511 0.621 -7.777 1.00 96.88 125 CYS A CA 1
ATOM 982 C C . CYS A 1 125 ? 8.839 0.913 -8.490 1.00 96.88 125 CYS A C 1
ATOM 984 O O . CYS A 1 125 ? 9.252 0.092 -9.310 1.00 96.88 125 CYS A O 1
ATOM 986 N N . GLU A 1 126 ? 9.529 2.003 -8.133 1.00 94.31 126 GLU A N 1
ATOM 987 C CA . GLU A 1 126 ? 10.867 2.341 -8.662 1.00 94.31 126 GLU A CA 1
ATOM 988 C C . GLU A 1 126 ? 11.806 1.126 -8.570 1.00 94.31 126 GLU A C 1
ATOM 990 O O . GLU A 1 126 ? 12.200 0.563 -9.587 1.00 94.31 126 GLU A O 1
ATOM 995 N N . TRP A 1 127 ? 11.988 0.589 -7.361 1.00 95.38 127 TRP A N 1
ATOM 996 C CA . TRP A 1 127 ? 12.823 -0.594 -7.132 1.00 95.38 127 TRP A CA 1
ATOM 997 C C . TRP A 1 127 ? 12.414 -1.815 -7.975 1.00 95.38 127 TRP A C 1
ATOM 999 O O . TRP A 1 127 ? 13.264 -2.544 -8.483 1.00 95.38 127 TRP A O 1
ATOM 1009 N N . CYS A 1 128 ? 11.109 -2.060 -8.146 1.00 96.50 128 CYS A N 1
ATOM 1010 C CA . CYS A 1 128 ? 10.637 -3.216 -8.910 1.00 96.50 128 CYS A CA 1
ATOM 1011 C C . CYS A 1 128 ? 10.968 -3.082 -10.395 1.00 96.50 128 CYS A C 1
ATOM 1013 O O . CYS A 1 128 ? 11.376 -4.065 -11.018 1.00 96.50 128 CYS A O 1
ATOM 1015 N N . ILE A 1 129 ? 10.787 -1.886 -10.964 1.00 94.94 129 ILE A N 1
ATOM 1016 C CA . ILE A 1 129 ? 11.124 -1.672 -12.366 1.00 94.94 129 ILE A CA 1
ATOM 1017 C C . ILE A 1 129 ? 12.637 -1.647 -12.573 1.00 94.94 129 ILE A C 1
ATOM 1019 O O . ILE A 1 129 ? 13.101 -2.238 -13.542 1.00 94.94 129 ILE A O 1
ATOM 1023 N N . ASP A 1 130 ? 13.414 -1.087 -11.643 1.00 92.50 130 ASP A N 1
ATOM 1024 C CA . ASP A 1 130 ? 14.879 -1.127 -11.699 1.00 92.50 130 ASP A CA 1
ATOM 1025 C C . ASP A 1 130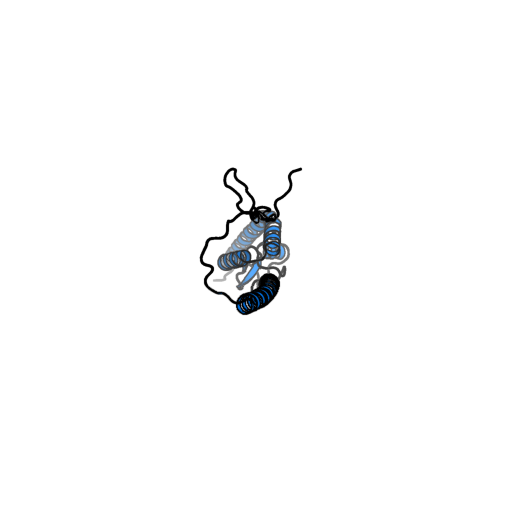 ? 15.380 -2.579 -11.779 1.00 92.50 130 ASP A C 1
ATOM 1027 O O . ASP A 1 130 ? 16.154 -2.924 -12.673 1.00 92.50 130 ASP A O 1
ATOM 1031 N N . LYS A 1 131 ? 14.856 -3.465 -10.918 1.00 93.25 131 LYS A N 1
ATOM 1032 C CA . LYS A 1 131 ? 15.201 -4.897 -10.913 1.00 93.25 131 LYS A CA 1
ATOM 1033 C C . LYS A 1 131 ? 14.751 -5.634 -12.167 1.00 93.25 131 LYS A C 1
ATOM 1035 O O . LYS A 1 131 ? 15.482 -6.477 -12.684 1.00 93.25 131 LYS A O 1
ATOM 1040 N N . TRP A 1 132 ? 13.564 -5.327 -12.681 1.00 94.75 132 TRP A N 1
ATOM 1041 C CA . TRP A 1 132 ? 13.100 -5.884 -13.953 1.00 94.75 132 TRP A CA 1
ATOM 1042 C C . TRP A 1 132 ? 14.039 -5.502 -15.103 1.00 94.75 132 TRP A C 1
ATOM 1044 O O . TRP A 1 132 ? 14.395 -6.333 -15.946 1.00 94.75 132 TRP A O 1
ATOM 1054 N N . LEU A 1 133 ? 14.487 -4.248 -15.090 1.00 90.69 133 LEU A N 1
ATOM 1055 C CA . LEU A 1 133 ? 15.367 -3.676 -16.092 1.00 90.69 133 LEU A CA 1
ATOM 1056 C C . LEU A 1 133 ? 16.805 -4.217 -16.043 1.00 90.69 133 LEU A C 1
ATOM 1058 O O . LEU A 1 133 ? 17.550 -4.021 -16.999 1.00 90.69 133 LEU A O 1
ATOM 1062 N N . GLU A 1 134 ? 17.215 -4.941 -15.003 1.00 89.25 134 GLU A N 1
ATOM 1063 C CA . GLU A 1 134 ? 18.501 -5.655 -15.014 1.00 89.25 134 GLU A CA 1
ATOM 1064 C C . GLU A 1 134 ? 18.512 -6.808 -16.038 1.00 89.25 134 GLU A C 1
ATOM 1066 O O . GLU A 1 134 ? 19.571 -7.176 -16.542 1.00 89.25 134 GLU A O 1
ATOM 1071 N N . LYS A 1 135 ? 17.340 -7.373 -16.370 1.00 90.56 135 LYS A N 1
ATOM 1072 C CA . LYS A 1 135 ? 17.209 -8.550 -17.253 1.00 90.56 135 LYS A CA 1
ATOM 1073 C C . LYS A 1 135 ? 16.460 -8.268 -18.548 1.00 90.56 135 LYS A C 1
ATOM 1075 O O . LYS A 1 135 ? 16.757 -8.871 -19.576 1.00 90.56 135 LYS A O 1
ATOM 1080 N N . TYR A 1 136 ? 15.481 -7.371 -18.504 1.00 93.06 136 TYR A N 1
ATOM 1081 C CA . TYR A 1 136 ? 14.584 -7.093 -19.620 1.00 93.06 136 TYR A CA 1
ATOM 1082 C C . TYR A 1 136 ? 14.574 -5.597 -19.948 1.00 93.06 136 TYR A C 1
ATOM 1084 O O . TYR A 1 136 ? 14.960 -4.754 -19.149 1.00 93.06 136 TYR A O 1
ATOM 1092 N N . ASN A 1 137 ? 14.148 -5.227 -21.151 1.00 91.06 137 ASN A N 1
ATOM 1093 C CA . ASN A 1 137 ? 14.079 -3.828 -21.591 1.00 91.06 137 ASN A CA 1
ATOM 1094 C C . ASN A 1 137 ? 12.671 -3.412 -22.035 1.00 91.06 137 ASN A C 1
ATOM 1096 O O . ASN A 1 137 ? 12.525 -2.427 -22.749 1.00 91.06 137 ASN A O 1
ATOM 1100 N N . HIS A 1 138 ? 11.641 -4.154 -21.633 1.00 95.00 138 HIS A N 1
ATOM 1101 C CA . HIS A 1 138 ? 10.255 -3.923 -22.025 1.00 95.00 138 HIS A CA 1
ATOM 1102 C C . HIS A 1 138 ? 9.323 -3.910 -20.815 1.00 95.00 138 HIS A C 1
ATOM 1104 O O . HIS A 1 138 ? 9.633 -4.492 -19.779 1.00 95.00 138 HIS A O 1
ATOM 1110 N N . CYS A 1 139 ? 8.178 -3.244 -20.946 1.00 97.19 139 CYS A N 1
ATOM 1111 C CA . CYS A 1 139 ? 7.155 -3.158 -19.913 1.00 97.19 139 CYS A CA 1
ATOM 1112 C C . CYS A 1 139 ? 6.675 -4.560 -19.495 1.00 97.19 139 CYS A C 1
ATOM 1114 O O . CYS A 1 139 ? 6.280 -5.329 -20.375 1.00 97.19 139 CYS A O 1
ATOM 1116 N N . PRO A 1 140 ? 6.636 -4.881 -18.187 1.00 97.31 140 PRO A N 1
ATOM 1117 C CA . PRO A 1 140 ? 6.082 -6.145 -17.694 1.00 97.31 140 PRO A CA 1
ATOM 1118 C C . PRO A 1 140 ? 4.635 -6.402 -18.140 1.00 97.31 140 PRO A C 1
ATOM 1120 O O . PRO A 1 140 ? 4.247 -7.551 -18.322 1.00 97.31 140 PRO A O 1
ATOM 1123 N N . THR A 1 141 ? 3.849 -5.338 -18.339 1.00 96.81 141 THR A N 1
ATOM 1124 C CA . THR A 1 141 ? 2.421 -5.425 -18.675 1.00 96.81 141 THR A CA 1
ATOM 1125 C C . THR A 1 141 ? 2.185 -5.486 -20.181 1.00 96.81 141 THR A C 1
ATOM 1127 O O . THR A 1 141 ? 1.615 -6.450 -20.681 1.00 96.81 141 THR A O 1
ATOM 1130 N N . CYS A 1 142 ? 2.639 -4.479 -20.934 1.00 97.69 142 CYS A N 1
ATOM 1131 C CA . CYS A 1 142 ? 2.326 -4.357 -22.364 1.00 97.69 142 CYS A CA 1
ATOM 1132 C C . CYS A 1 142 ? 3.490 -4.673 -23.307 1.00 97.69 142 CYS A C 1
ATOM 1134 O O . CYS A 1 142 ? 3.327 -4.598 -24.521 1.00 97.69 142 CYS A O 1
ATOM 1136 N N . ARG A 1 143 ? 4.673 -5.008 -22.773 1.00 96.31 143 ARG A N 1
ATOM 1137 C CA . ARG A 1 143 ? 5.881 -5.366 -23.540 1.00 96.31 143 ARG A CA 1
ATOM 1138 C C . ARG A 1 143 ? 6.425 -4.277 -24.475 1.00 96.31 143 ARG A C 1
ATOM 1140 O O . ARG A 1 143 ? 7.327 -4.545 -25.263 1.00 96.31 143 ARG A O 1
ATOM 1147 N N . VAL A 1 144 ? 5.954 -3.037 -24.349 1.00 95.94 144 VAL A N 1
ATOM 1148 C CA . VAL A 1 144 ? 6.554 -1.877 -25.027 1.00 95.94 144 VAL A CA 1
ATOM 1149 C C . VAL A 1 144 ? 7.957 -1.628 -24.472 1.00 95.94 144 VAL A C 1
ATOM 1151 O O . VAL A 1 144 ? 8.155 -1.693 -23.257 1.00 95.94 144 VAL A O 1
ATOM 1154 N N . ALA A 1 145 ? 8.929 -1.346 -25.344 1.00 92.38 145 ALA A N 1
ATOM 1155 C CA . ALA A 1 145 ? 10.303 -1.048 -24.942 1.00 92.38 145 ALA A CA 1
ATOM 1156 C C . ALA A 1 145 ? 10.352 0.140 -23.966 1.00 92.38 145 ALA A C 1
ATOM 1158 O O . ALA A 1 145 ? 9.739 1.183 -24.194 1.00 92.38 145 ALA A O 1
ATOM 1159 N N . ILE A 1 146 ? 11.081 -0.027 -22.865 1.00 91.00 146 ILE A N 1
ATOM 1160 C CA . ILE A 1 146 ? 11.233 0.994 -21.833 1.00 91.00 146 ILE A CA 1
ATOM 1161 C C . ILE A 1 146 ? 12.451 1.828 -22.172 1.00 91.00 146 ILE A C 1
ATOM 1163 O O . ILE A 1 146 ? 13.586 1.352 -22.134 1.00 91.00 146 ILE A O 1
ATOM 1167 N N . VAL A 1 147 ? 12.174 3.086 -22.466 1.00 84.69 147 VAL A N 1
ATOM 1168 C CA . VAL A 1 147 ? 13.181 4.084 -22.795 1.00 84.69 147 VAL A CA 1
ATOM 1169 C C . VAL A 1 147 ? 13.524 4.901 -21.546 1.00 84.69 147 VAL A C 1
ATOM 1171 O O . VAL A 1 147 ? 14.667 4.923 -21.100 1.00 84.69 147 VAL A O 1
ATOM 1174 N N . SER A 1 148 ? 12.501 5.455 -20.895 1.00 84.50 148 SER A N 1
ATOM 1175 C CA . SER A 1 148 ? 12.615 6.192 -19.639 1.00 84.50 148 SER A CA 1
ATOM 1176 C C . SER A 1 148 ? 11.379 5.983 -18.755 1.00 84.50 148 SER A C 1
ATOM 1178 O O . SER A 1 148 ? 10.355 5.439 -19.189 1.00 84.50 148 SER A O 1
ATOM 1180 N N . TYR A 1 149 ? 11.495 6.382 -17.489 1.00 90.88 149 TYR A N 1
ATOM 1181 C CA . TYR A 1 149 ? 10.406 6.413 -16.517 1.00 90.88 149 TYR A CA 1
ATOM 1182 C C . TYR A 1 149 ? 10.605 7.551 -15.526 1.00 90.88 149 TYR A C 1
ATOM 1184 O O . TYR A 1 149 ? 11.729 8.003 -15.285 1.00 90.88 149 TYR A O 1
ATOM 1192 N N . THR A 1 150 ? 9.491 8.006 -14.961 1.00 91.88 150 THR A N 1
ATOM 1193 C CA . THR A 1 150 ? 9.439 9.191 -14.105 1.00 91.88 150 THR A CA 1
ATOM 1194 C C . THR A 1 150 ? 8.692 8.877 -12.821 1.00 91.88 150 THR A C 1
ATOM 1196 O O . THR A 1 150 ? 7.649 8.224 -12.840 1.00 91.88 150 THR A O 1
ATOM 1199 N N . HIS A 1 151 ? 9.204 9.381 -11.700 1.00 93.62 151 HIS A N 1
ATOM 1200 C CA . HIS A 1 151 ? 8.538 9.273 -10.408 1.00 93.62 151 HIS A CA 1
ATOM 1201 C C . HIS A 1 151 ? 7.194 10.024 -10.406 1.00 93.62 151 HIS A C 1
ATOM 1203 O O . HIS A 1 151 ? 7.135 11.216 -10.716 1.00 93.62 151 HIS A O 1
ATOM 1209 N N . CYS A 1 152 ? 6.111 9.345 -10.032 1.00 95.81 152 CYS A N 1
ATOM 1210 C CA . CYS A 1 152 ? 4.764 9.901 -9.993 1.00 95.81 152 CYS A CA 1
ATOM 1211 C C . CYS A 1 152 ? 4.454 10.487 -8.606 1.00 95.81 152 CYS A C 1
ATOM 1213 O O . CYS A 1 152 ? 3.890 9.819 -7.742 1.00 95.81 152 CYS A O 1
ATOM 1215 N N . LEU A 1 153 ? 4.788 11.765 -8.402 1.00 96.06 153 LEU A N 1
ATOM 1216 C CA . LEU A 1 153 ? 4.595 12.456 -7.116 1.00 96.06 153 LEU A CA 1
ATOM 1217 C C . LEU A 1 153 ? 3.142 12.444 -6.624 1.00 96.06 153 LEU A C 1
ATOM 1219 O O . LEU A 1 153 ? 2.905 12.356 -5.426 1.00 96.06 153 LEU A O 1
ATOM 1223 N N . ASN A 1 154 ? 2.164 12.519 -7.529 1.00 95.44 154 ASN A N 1
ATOM 1224 C CA . ASN A 1 154 ? 0.752 12.512 -7.145 1.00 95.44 154 ASN A CA 1
ATOM 1225 C C . ASN A 1 154 ? 0.352 11.187 -6.490 1.00 95.44 154 ASN A C 1
ATOM 1227 O O . ASN A 1 154 ? -0.315 11.203 -5.457 1.00 95.44 154 ASN A O 1
ATOM 1231 N N . MET A 1 155 ? 0.799 10.061 -7.057 1.00 95.00 155 MET A N 1
ATOM 1232 C CA . MET A 1 155 ? 0.545 8.746 -6.471 1.00 95.00 155 MET A CA 1
ATOM 1233 C C . MET A 1 155 ? 1.341 8.537 -5.188 1.00 95.00 155 MET A C 1
ATOM 1235 O O . MET A 1 155 ? 0.798 8.010 -4.225 1.00 95.00 155 MET A O 1
ATOM 1239 N N . ASP A 1 156 ? 2.582 9.019 -5.125 1.00 95.25 156 ASP A N 1
ATOM 1240 C CA . ASP A 1 156 ? 3.387 8.954 -3.901 1.00 95.25 156 ASP A CA 1
ATOM 1241 C C . ASP A 1 156 ? 2.710 9.720 -2.746 1.00 95.25 156 ASP A C 1
ATOM 1243 O O . ASP A 1 156 ? 2.468 9.172 -1.672 1.00 95.25 156 ASP A O 1
ATOM 1247 N N . ASN A 1 157 ? 2.273 10.958 -3.002 1.00 96.06 157 ASN A N 1
ATOM 1248 C CA . ASN A 1 157 ? 1.541 11.781 -2.035 1.00 96.06 157 ASN A CA 1
ATOM 1249 C C . ASN A 1 157 ? 0.204 11.153 -1.619 1.00 96.06 157 ASN A C 1
ATOM 1251 O O . ASN A 1 157 ? -0.190 11.242 -0.454 1.00 96.06 157 ASN A O 1
ATOM 1255 N N . TYR A 1 158 ? -0.519 10.545 -2.565 1.00 94.06 158 TYR A N 1
ATOM 1256 C CA . TYR A 1 158 ? -1.761 9.833 -2.274 1.00 94.06 158 TYR A CA 1
ATOM 1257 C C . TYR A 1 158 ? -1.509 8.656 -1.327 1.00 94.06 158 TYR A C 1
ATOM 1259 O O . TYR A 1 158 ? -2.179 8.540 -0.300 1.00 94.06 158 TYR A O 1
ATOM 1267 N N . ILE A 1 159 ? -0.509 7.825 -1.629 1.00 94.12 159 ILE A N 1
ATOM 1268 C CA . ILE A 1 159 ? -0.169 6.651 -0.822 1.00 94.12 159 ILE A CA 1
ATOM 1269 C C . ILE A 1 159 ? 0.290 7.074 0.570 1.00 94.12 159 ILE A C 1
ATOM 1271 O O . ILE A 1 159 ? -0.184 6.506 1.549 1.00 94.12 159 ILE A O 1
ATOM 1275 N N . GLN A 1 160 ? 1.112 8.118 0.694 1.00 93.88 160 GLN A N 1
ATOM 1276 C CA . GLN A 1 160 ? 1.527 8.645 1.999 1.00 93.88 160 GLN A CA 1
ATOM 1277 C C . GLN A 1 160 ? 0.325 9.084 2.849 1.00 93.88 160 GLN A C 1
ATOM 1279 O O . GLN A 1 160 ? 0.184 8.639 3.990 1.00 93.88 160 GLN A O 1
ATOM 1284 N N . LYS A 1 161 ? -0.608 9.859 2.277 1.00 93.69 161 LYS A N 1
ATOM 1285 C CA . LYS A 1 161 ? -1.852 10.258 2.962 1.00 93.69 161 LYS A CA 1
ATOM 1286 C C . LYS A 1 161 ? -2.743 9.067 3.318 1.00 93.69 161 LYS A C 1
ATOM 1288 O O . LYS A 1 161 ? -3.408 9.084 4.354 1.00 93.69 161 LYS A O 1
ATOM 1293 N N . LYS A 1 162 ? -2.780 8.031 2.472 1.00 91.81 162 LYS A N 1
ATOM 1294 C CA . LYS A 1 162 ? -3.484 6.776 2.772 1.00 91.81 162 LYS A CA 1
ATOM 1295 C C . LYS A 1 162 ? -2.837 6.103 3.983 1.00 91.81 162 LYS A C 1
ATOM 1297 O O . LYS A 1 162 ? -3.536 5.790 4.944 1.00 91.81 162 LYS A O 1
ATOM 1302 N N . MET A 1 163 ? -1.509 5.977 3.989 1.00 92.44 163 MET A N 1
ATOM 1303 C CA . MET A 1 163 ? -0.737 5.359 5.071 1.00 92.44 163 MET A CA 1
ATOM 1304 C C . MET A 1 163 ? -0.890 6.078 6.411 1.00 92.44 163 MET A C 1
ATOM 1306 O O . MET A 1 163 ? -0.930 5.409 7.438 1.00 92.44 163 MET A O 1
ATOM 1310 N N . GLU A 1 164 ? -1.051 7.402 6.446 1.00 92.44 164 GLU A N 1
ATOM 1311 C CA . GLU A 1 164 ? -1.287 8.150 7.694 1.00 92.44 164 GLU A CA 1
ATOM 1312 C C . GLU A 1 164 ? -2.497 7.641 8.491 1.00 92.44 164 GLU A C 1
ATOM 1314 O O . GLU A 1 164 ? -2.471 7.659 9.723 1.00 92.44 164 GLU A O 1
ATOM 1319 N N . LYS A 1 165 ? -3.531 7.151 7.797 1.00 90.31 165 LYS A N 1
ATOM 1320 C CA . LYS A 1 165 ? -4.793 6.688 8.396 1.00 90.31 165 LYS A CA 1
ATOM 1321 C C . LYS A 1 165 ? -4.805 5.196 8.732 1.00 90.31 165 LYS A C 1
ATOM 1323 O O . LYS A 1 165 ? -5.747 4.730 9.381 1.00 90.31 165 LYS A O 1
ATOM 1328 N N . MET A 1 166 ? -3.784 4.460 8.298 1.00 91.94 166 MET A N 1
ATOM 1329 C CA . MET A 1 166 ? -3.707 3.011 8.460 1.00 91.94 166 MET A CA 1
ATOM 1330 C C . MET A 1 166 ? -3.300 2.594 9.882 1.00 91.94 166 MET A C 1
ATOM 1332 O O . MET A 1 166 ? -2.582 3.335 10.561 1.00 91.94 166 MET A O 1
ATOM 1336 N N . PRO A 1 167 ? -3.698 1.387 10.328 1.00 92.12 167 PRO A N 1
ATOM 1337 C CA . PRO A 1 167 ? -3.221 0.789 11.569 1.00 92.12 167 PRO A CA 1
ATOM 1338 C C . PRO A 1 167 ? -1.689 0.681 11.625 1.00 92.12 167 PRO A C 1
ATOM 1340 O O . PRO A 1 167 ? -1.007 0.540 10.605 1.00 92.12 167 PRO A O 1
ATOM 1343 N N . ALA A 1 168 ? -1.130 0.757 12.836 1.00 92.44 168 ALA A N 1
ATOM 1344 C CA . 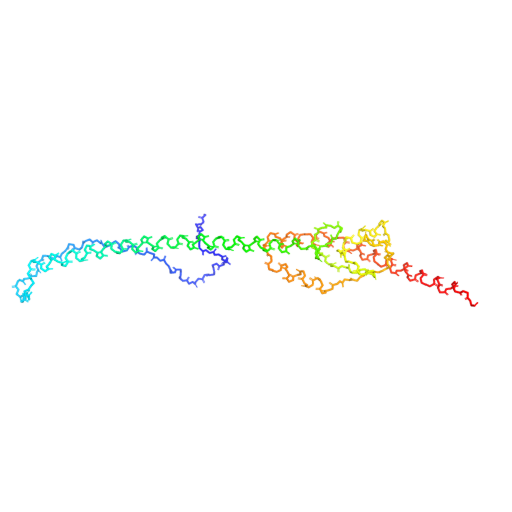ALA A 1 168 ? 0.312 0.885 13.041 1.00 92.44 168 ALA A CA 1
ATOM 1345 C C . ALA A 1 168 ? 1.122 -0.277 12.440 1.00 92.44 168 ALA A C 1
ATOM 1347 O O . ALA A 1 168 ? 2.158 -0.031 11.828 1.00 92.44 168 ALA A O 1
ATOM 1348 N N . ASN A 1 169 ? 0.635 -1.512 12.561 1.00 91.69 169 ASN A N 1
ATOM 1349 C CA . ASN A 1 169 ? 1.250 -2.710 11.980 1.00 91.69 169 ASN A CA 1
ATOM 1350 C C . ASN A 1 169 ? 1.467 -2.580 10.461 1.00 91.69 169 ASN A C 1
ATOM 1352 O O . ASN A 1 169 ? 2.560 -2.864 9.975 1.00 91.69 169 ASN A O 1
ATOM 1356 N N . ILE A 1 170 ? 0.468 -2.087 9.722 1.00 92.25 170 ILE A N 1
ATOM 1357 C CA . ILE A 1 170 ? 0.558 -1.896 8.269 1.00 92.25 170 ILE A CA 1
ATOM 1358 C C . ILE A 1 170 ? 1.572 -0.804 7.930 1.00 92.25 170 ILE A C 1
ATOM 1360 O O . ILE A 1 170 ? 2.444 -1.005 7.084 1.00 92.25 170 ILE A O 1
ATOM 1364 N N . ARG A 1 171 ? 1.507 0.342 8.619 1.00 94.00 171 ARG A N 1
ATOM 1365 C CA . ARG A 1 171 ? 2.439 1.456 8.376 1.00 94.00 171 ARG A CA 1
ATOM 1366 C C . ARG A 1 171 ? 3.890 1.062 8.633 1.00 94.00 171 ARG A C 1
ATOM 1368 O O . ARG A 1 171 ? 4.778 1.470 7.889 1.00 94.00 171 ARG A O 1
ATOM 1375 N N . LEU A 1 172 ? 4.135 0.297 9.699 1.00 95.19 172 LEU A N 1
ATOM 1376 C CA . LEU A 1 172 ? 5.471 -0.179 10.050 1.00 95.19 172 LEU A CA 1
ATOM 1377 C C . LEU A 1 172 ? 6.005 -1.139 8.986 1.00 95.19 172 LEU A C 1
ATOM 1379 O O . LEU A 1 172 ? 7.127 -0.941 8.528 1.00 95.19 172 LEU A O 1
ATOM 1383 N N . LYS A 1 173 ? 5.183 -2.093 8.527 1.00 93.81 173 LYS A N 1
ATOM 1384 C CA . LYS A 1 173 ? 5.541 -3.009 7.433 1.00 93.81 173 LYS A CA 1
ATOM 1385 C C . LYS A 1 173 ? 5.872 -2.251 6.142 1.00 93.81 173 LYS A C 1
ATOM 1387 O O . LYS A 1 173 ? 6.881 -2.538 5.503 1.00 93.81 173 LYS A O 1
ATOM 1392 N N . PHE A 1 174 ? 5.059 -1.255 5.778 1.00 94.69 174 PHE A N 1
ATOM 1393 C CA . PHE A 1 174 ? 5.313 -0.408 4.607 1.00 94.69 174 PHE A CA 1
ATOM 1394 C C . PHE A 1 174 ? 6.666 0.308 4.725 1.00 94.69 174 PHE A C 1
ATOM 1396 O O . PHE A 1 174 ? 7.506 0.205 3.833 1.00 94.69 174 PHE A O 1
ATOM 1403 N N . LYS A 1 175 ? 6.922 0.954 5.869 1.00 95.75 175 LYS A N 1
ATOM 1404 C CA . LYS A 1 175 ? 8.161 1.700 6.118 1.00 95.75 175 LYS A CA 1
ATOM 1405 C C . LYS A 1 175 ? 9.402 0.809 6.161 1.00 95.75 175 LYS A C 1
ATOM 1407 O O . LYS A 1 175 ? 10.465 1.207 5.694 1.00 95.75 175 LYS A O 1
ATOM 1412 N N . GLU A 1 176 ? 9.282 -0.398 6.702 1.00 96.06 176 GLU A N 1
ATOM 1413 C CA . GLU A 1 176 ? 10.353 -1.393 6.663 1.00 96.06 176 GLU A CA 1
ATOM 1414 C C . GLU A 1 176 ? 10.713 -1.755 5.217 1.00 96.06 176 GLU A C 1
ATOM 1416 O O . GLU A 1 176 ? 11.888 -1.721 4.846 1.00 96.06 176 GLU A O 1
ATOM 1421 N N . LEU A 1 177 ? 9.712 -2.015 4.373 1.00 94.69 177 LEU A N 1
ATOM 1422 C CA . LEU A 1 177 ? 9.932 -2.329 2.964 1.00 94.69 177 LEU A CA 1
ATOM 1423 C C . LEU A 1 177 ? 10.565 -1.154 2.198 1.00 94.69 177 LEU A C 1
ATOM 1425 O O . LEU A 1 177 ? 11.463 -1.374 1.381 1.00 94.69 177 LEU A O 1
ATOM 1429 N N . GLU A 1 178 ? 10.161 0.087 2.485 1.00 94.88 178 GLU A N 1
ATOM 1430 C CA . GLU A 1 178 ? 10.807 1.289 1.937 1.00 94.88 178 GLU A CA 1
ATOM 1431 C C . GLU A 1 178 ? 12.294 1.353 2.300 1.00 94.88 178 GLU A C 1
ATOM 1433 O O . GLU A 1 178 ? 13.138 1.580 1.432 1.00 94.88 178 GLU A O 1
ATOM 1438 N N . LEU A 1 179 ? 12.627 1.115 3.572 1.00 94.38 179 LEU A N 1
ATOM 1439 C CA . LEU A 1 179 ? 14.004 1.132 4.067 1.00 94.38 179 LEU A CA 1
ATOM 1440 C C . LEU A 1 179 ? 14.856 0.028 3.444 1.00 94.38 179 LEU A C 1
ATOM 1442 O O . LEU A 1 179 ? 16.018 0.263 3.113 1.00 94.38 179 LEU A O 1
ATOM 1446 N N . VAL A 1 180 ? 14.291 -1.167 3.268 1.00 93.75 180 VAL A N 1
ATOM 1447 C CA . VAL A 1 180 ? 14.971 -2.273 2.586 1.00 93.75 180 VAL A CA 1
ATOM 1448 C C . VAL A 1 180 ? 15.288 -1.885 1.143 1.00 93.75 180 VAL A C 1
ATOM 1450 O O . VAL A 1 180 ? 16.438 -2.000 0.725 1.00 93.75 180 VAL A O 1
ATOM 1453 N N . ARG A 1 181 ? 14.307 -1.356 0.404 1.00 93.81 181 ARG A N 1
ATOM 1454 C CA . ARG A 1 181 ? 14.469 -0.961 -1.006 1.00 93.81 181 ARG A CA 1
ATOM 1455 C C . ARG A 1 181 ? 15.391 0.244 -1.192 1.00 93.81 181 ARG A C 1
ATOM 1457 O O . ARG A 1 181 ? 16.093 0.327 -2.196 1.00 93.81 181 ARG A O 1
ATOM 1464 N N . ALA A 1 182 ? 15.444 1.154 -0.219 1.00 91.00 182 ALA A N 1
ATOM 1465 C CA . ALA A 1 182 ? 16.322 2.321 -0.258 1.00 91.00 182 ALA A CA 1
ATOM 1466 C C . ALA A 1 182 ? 17.818 1.957 -0.281 1.00 91.00 182 ALA A C 1
ATOM 1468 O O . ALA A 1 182 ? 18.622 2.751 -0.771 1.00 91.00 182 ALA A O 1
ATOM 1469 N N . LYS A 1 183 ? 18.201 0.763 0.193 1.00 90.38 183 LYS A N 1
ATOM 1470 C CA . LYS A 1 183 ? 19.594 0.282 0.153 1.00 90.38 183 LYS A CA 1
ATOM 1471 C C . LYS A 1 183 ? 20.107 0.094 -1.278 1.00 90.38 183 LYS A C 1
ATOM 1473 O O . LYS A 1 183 ? 21.264 0.394 -1.552 1.00 90.38 183 LYS A O 1
ATOM 1478 N N . ASP A 1 184 ? 19.229 -0.294 -2.201 1.00 87.19 184 ASP A N 1
ATOM 1479 C CA . ASP A 1 184 ? 19.562 -0.534 -3.613 1.00 87.19 184 ASP A CA 1
ATOM 1480 C C . ASP A 1 184 ? 19.461 0.738 -4.478 1.00 87.19 184 ASP A C 1
ATOM 1482 O O . ASP A 1 184 ? 19.617 0.701 -5.705 1.00 87.19 184 ASP A O 1
ATOM 1486 N N . LYS A 1 185 ? 19.189 1.896 -3.861 1.00 82.12 185 LYS A N 1
ATOM 1487 C CA . LYS A 1 185 ? 18.927 3.151 -4.577 1.00 82.12 185 LYS A CA 1
ATOM 1488 C C . LYS A 1 185 ? 20.112 3.602 -5.429 1.00 82.12 185 LYS A C 1
ATOM 1490 O O . LYS A 1 185 ? 19.917 4.102 -6.532 1.00 82.12 185 LYS A O 1
ATOM 1495 N N . GLN A 1 186 ? 21.339 3.402 -4.950 1.00 83.12 186 GLN A N 1
ATOM 1496 C CA . GLN A 1 186 ? 22.533 3.798 -5.698 1.00 83.12 186 GLN A CA 1
ATOM 1497 C C . GLN A 1 186 ? 22.672 3.012 -7.009 1.00 83.12 186 GLN A C 1
ATOM 1499 O O . GLN A 1 186 ? 22.917 3.603 -8.059 1.00 83.12 186 GLN A O 1
ATOM 1504 N N . THR A 1 187 ? 22.465 1.694 -6.960 1.00 81.38 187 THR A N 1
ATOM 1505 C CA . THR A 1 187 ? 22.471 0.822 -8.143 1.00 81.38 187 THR A CA 1
ATOM 1506 C C . THR A 1 187 ? 21.370 1.223 -9.122 1.00 81.38 187 THR A C 1
ATOM 1508 O O . THR A 1 187 ? 21.604 1.319 -10.323 1.00 81.38 187 THR A O 1
ATOM 1511 N N . SER A 1 188 ? 20.191 1.548 -8.598 1.00 80.00 188 SER A N 1
ATOM 1512 C CA . SER A 1 188 ? 19.039 2.002 -9.383 1.00 80.00 188 SER A CA 1
ATOM 1513 C C . SER A 1 188 ? 19.329 3.297 -10.154 1.00 80.00 188 SER A C 1
ATOM 1515 O O . SER A 1 188 ? 19.079 3.386 -11.355 1.00 80.00 188 SER A O 1
ATOM 1517 N N . ILE A 1 189 ? 19.961 4.281 -9.502 1.00 83.25 189 ILE A N 1
ATOM 1518 C CA . ILE A 1 189 ? 20.384 5.540 -10.140 1.00 83.25 189 ILE A CA 1
ATOM 1519 C C . ILE A 1 189 ? 21.395 5.282 -11.266 1.00 83.25 189 ILE A C 1
ATOM 1521 O O . ILE A 1 189 ? 21.302 5.890 -12.333 1.00 83.25 189 ILE A O 1
ATOM 1525 N N . GLN A 1 190 ? 22.354 4.378 -11.051 1.00 83.75 190 GLN A N 1
ATOM 1526 C CA . GLN A 1 190 ? 23.347 4.022 -12.069 1.00 83.75 190 GLN A CA 1
ATOM 1527 C C . GLN A 1 190 ? 22.693 3.371 -13.294 1.00 83.75 190 GLN A C 1
ATOM 1529 O O . GLN A 1 190 ? 22.984 3.771 -14.421 1.00 83.75 190 GLN A O 1
ATOM 1534 N N . LEU A 1 191 ? 21.763 2.432 -13.083 1.00 78.69 191 LEU A N 1
ATOM 1535 C CA . LEU A 1 191 ? 20.999 1.790 -14.159 1.00 78.69 191 LEU A CA 1
ATOM 1536 C C . LEU A 1 191 ? 20.186 2.810 -14.969 1.00 78.69 191 LEU A C 1
ATOM 1538 O O . LEU A 1 191 ? 20.169 2.755 -16.200 1.00 78.69 191 LEU A O 1
ATOM 1542 N N . GLN A 1 192 ? 19.551 3.771 -14.295 1.00 80.44 192 GLN A N 1
ATOM 1543 C CA . GLN A 1 192 ? 18.813 4.858 -14.945 1.00 80.44 192 GLN A CA 1
ATOM 1544 C C . GLN A 1 192 ? 19.720 5.752 -15.795 1.00 80.44 192 GLN A C 1
ATOM 1546 O O . GLN A 1 192 ? 19.376 6.078 -16.933 1.00 80.44 192 GLN A O 1
ATOM 1551 N N . ALA A 1 193 ? 20.874 6.152 -15.257 1.00 83.88 193 ALA A N 1
ATOM 1552 C CA . ALA A 1 193 ? 21.827 7.005 -15.960 1.00 83.88 193 ALA A CA 1
ATOM 1553 C C . ALA A 1 193 ? 22.388 6.318 -17.214 1.00 83.88 193 ALA A C 1
ATOM 1555 O O . ALA A 1 193 ? 22.416 6.924 -18.287 1.00 83.88 193 ALA A O 1
ATOM 1556 N N . GLU A 1 194 ? 22.768 5.043 -17.099 1.00 83.12 194 GLU A N 1
ATOM 1557 C CA . GLU A 1 194 ? 23.286 4.268 -18.228 1.00 83.12 194 GLU A CA 1
ATOM 1558 C C . GLU A 1 194 ? 22.229 4.093 -19.324 1.00 83.12 194 GLU A C 1
ATOM 1560 O O . GLU A 1 194 ? 22.515 4.251 -20.509 1.00 83.12 194 GLU A O 1
ATOM 1565 N N . ARG A 1 195 ? 20.965 3.870 -18.953 1.00 76.62 195 ARG A N 1
ATOM 1566 C CA . ARG A 1 195 ? 19.871 3.769 -19.928 1.00 76.62 195 ARG A CA 1
ATOM 1567 C C . ARG A 1 195 ? 19.616 5.073 -20.670 1.00 76.62 195 ARG A C 1
ATOM 1569 O O . ARG A 1 195 ? 19.525 5.045 -21.895 1.00 76.62 195 ARG A O 1
ATOM 1576 N N . ARG A 1 196 ? 19.582 6.209 -19.967 1.00 80.75 196 ARG A 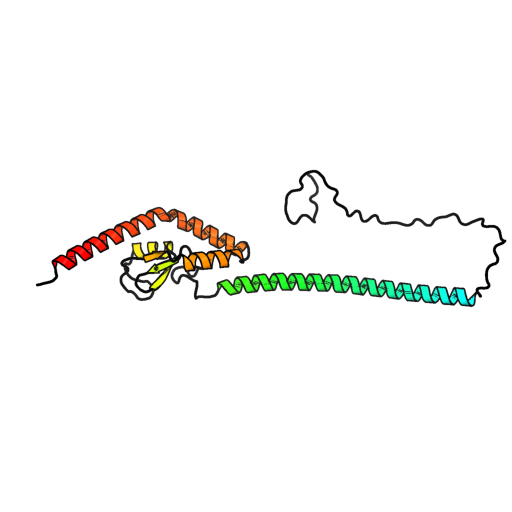N 1
ATOM 1577 C CA . ARG A 1 196 ? 19.474 7.533 -20.612 1.00 80.75 196 ARG A CA 1
ATOM 1578 C C . ARG A 1 196 ? 20.636 7.786 -21.572 1.00 80.75 196 ARG A C 1
ATOM 1580 O O . ARG A 1 196 ? 20.447 8.353 -22.645 1.00 80.75 196 ARG A O 1
ATOM 1587 N N . ARG A 1 197 ? 21.841 7.332 -21.216 1.00 84.81 197 ARG A N 1
ATOM 1588 C CA . ARG A 1 197 ? 23.012 7.406 -22.096 1.00 84.81 197 ARG A CA 1
ATOM 1589 C C . ARG A 1 197 ? 22.829 6.555 -23.357 1.00 84.81 197 ARG A C 1
ATOM 1591 O O . ARG A 1 197 ? 23.083 7.048 -24.455 1.00 84.81 197 A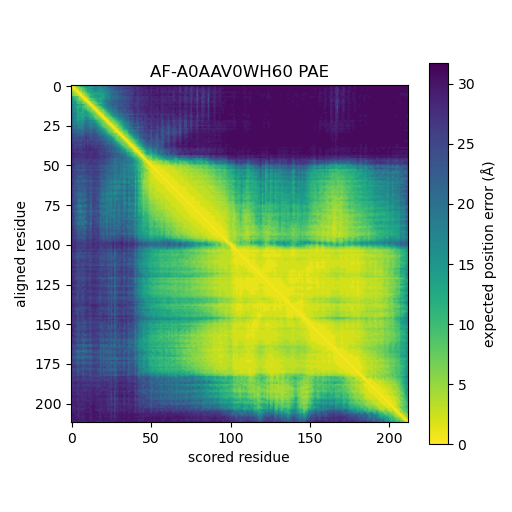RG A O 1
ATOM 1598 N N . LEU A 1 198 ? 22.386 5.304 -23.221 1.00 79.81 198 LEU A N 1
ATOM 1599 C CA . LEU A 1 198 ? 22.134 4.404 -24.354 1.00 79.81 198 LEU A CA 1
ATOM 1600 C C . LEU A 1 198 ? 21.011 4.915 -25.266 1.00 79.81 198 LEU A C 1
ATOM 1602 O O . LEU A 1 198 ? 21.125 4.821 -26.489 1.00 79.81 198 LEU A O 1
ATOM 1606 N N . GLU A 1 199 ? 19.957 5.496 -24.696 1.00 77.00 199 GLU A N 1
ATOM 1607 C CA . GLU A 1 199 ? 18.890 6.170 -25.440 1.00 77.00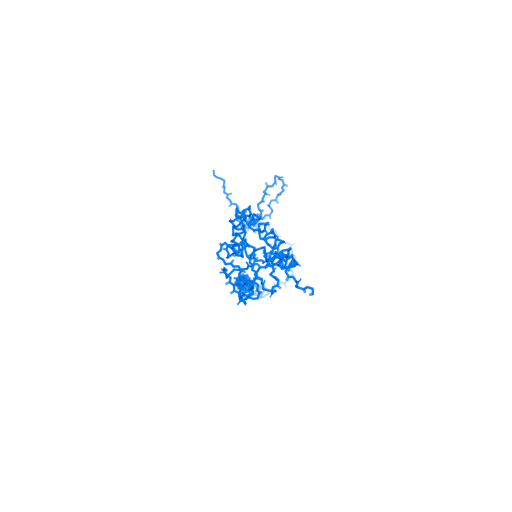 199 GLU A CA 1
ATOM 1608 C C . GLU A 1 199 ? 19.455 7.311 -26.292 1.00 77.00 199 GLU A C 1
ATOM 1610 O O . GLU A 1 199 ? 19.257 7.324 -27.507 1.00 77.00 199 GLU A O 1
ATOM 1615 N N . PHE A 1 200 ? 20.229 8.213 -25.683 1.00 81.19 200 PHE A N 1
ATOM 1616 C CA . PHE A 1 200 ? 20.852 9.331 -26.390 1.00 81.19 200 PHE A CA 1
ATOM 1617 C C . PHE A 1 200 ? 21.747 8.858 -27.550 1.00 81.19 200 PHE A C 1
ATOM 1619 O O . PHE A 1 200 ? 21.682 9.383 -28.665 1.00 81.19 200 PHE A O 1
ATOM 1626 N N . ILE A 1 201 ? 22.547 7.810 -27.327 1.00 83.00 201 ILE A N 1
ATOM 1627 C CA . ILE A 1 201 ? 23.362 7.190 -28.382 1.00 83.00 201 ILE A CA 1
ATOM 1628 C C . ILE A 1 201 ? 22.471 6.635 -29.502 1.00 83.00 201 ILE A C 1
ATOM 1630 O O . ILE A 1 201 ? 22.733 6.864 -30.680 1.00 83.00 201 ILE A O 1
ATOM 1634 N N . THR A 1 202 ? 21.392 5.936 -29.160 1.00 77.81 202 THR A N 1
ATOM 1635 C CA . THR A 1 202 ? 20.488 5.338 -30.152 1.00 77.81 202 THR A CA 1
ATOM 1636 C C . THR A 1 202 ? 19.795 6.409 -30.998 1.00 77.81 202 THR A C 1
ATOM 1638 O O . THR A 1 202 ? 19.717 6.272 -32.220 1.00 77.81 202 THR A O 1
ATOM 1641 N N . MET A 1 203 ? 19.348 7.506 -30.379 1.00 77.00 203 MET A N 1
ATOM 1642 C CA . MET A 1 203 ? 18.741 8.640 -31.082 1.00 77.00 203 MET A CA 1
ATOM 1643 C C . MET A 1 203 ? 19.721 9.287 -32.067 1.00 77.00 203 MET A C 1
ATOM 1645 O O . MET A 1 203 ? 19.399 9.428 -33.247 1.00 77.00 203 MET A O 1
ATOM 1649 N N . THR A 1 204 ? 20.945 9.585 -31.623 1.00 80.56 204 THR A N 1
ATOM 1650 C CA . THR A 1 204 ? 21.975 10.205 -32.478 1.00 80.56 204 THR A CA 1
ATOM 1651 C C . THR A 1 204 ? 22.428 9.302 -33.630 1.00 80.56 204 THR A C 1
ATOM 1653 O O . THR A 1 204 ? 22.751 9.793 -34.712 1.00 80.56 204 THR A O 1
ATOM 1656 N N . LEU A 1 205 ? 22.443 7.978 -33.442 1.00 79.62 205 LEU A N 1
ATOM 1657 C CA . LEU A 1 205 ? 22.731 7.023 -34.518 1.00 79.62 205 LEU A CA 1
ATOM 1658 C C . LEU A 1 205 ? 21.584 6.921 -35.532 1.00 79.62 205 LEU A C 1
ATOM 1660 O O . LEU A 1 205 ? 21.847 6.789 -36.727 1.00 79.62 205 LEU A O 1
ATOM 1664 N N . ASN A 1 206 ? 20.330 6.994 -35.078 1.00 72.44 206 ASN A N 1
ATOM 1665 C CA . ASN A 1 206 ? 19.157 6.948 -35.953 1.00 72.44 206 ASN A CA 1
ATOM 1666 C C . ASN A 1 206 ? 18.988 8.235 -36.777 1.00 72.44 206 ASN A C 1
ATOM 1668 O O . ASN A 1 206 ? 18.586 8.160 -37.937 1.00 72.44 206 ASN A O 1
ATOM 1672 N N . GLU A 1 207 ? 19.353 9.400 -36.236 1.00 66.12 207 GLU A N 1
ATOM 1673 C CA . GLU A 1 207 ? 19.385 10.667 -36.986 1.00 66.12 207 GLU A CA 1
ATOM 1674 C C . GLU A 1 207 ? 20.376 10.631 -38.157 1.00 66.12 207 GLU A C 1
ATOM 1676 O O . GLU A 1 207 ? 20.065 11.123 -39.238 1.00 66.12 207 GLU A O 1
ATOM 1681 N N . ARG A 1 208 ? 21.526 9.961 -37.995 1.00 60.28 208 ARG A N 1
ATOM 1682 C CA . ARG A 1 208 ? 22.518 9.777 -39.073 1.00 60.28 208 ARG A CA 1
ATOM 1683 C C . ARG A 1 208 ? 22.096 8.775 -40.156 1.00 60.28 208 ARG A C 1
ATOM 1685 O O . ARG A 1 208 ? 22.784 8.673 -41.166 1.00 60.28 208 ARG A O 1
ATOM 1692 N N . ARG A 1 209 ? 21.016 8.009 -39.953 1.00 58.44 209 ARG A N 1
ATOM 1693 C CA . ARG A 1 209 ? 20.540 6.963 -40.881 1.00 58.44 209 ARG A CA 1
ATOM 1694 C C . ARG A 1 209 ? 19.313 7.353 -41.706 1.00 58.44 209 ARG A C 1
ATOM 1696 O O . ARG A 1 209 ? 18.872 6.521 -42.494 1.00 58.44 209 ARG A O 1
ATOM 1703 N N . ARG A 1 210 ? 18.738 8.555 -41.557 1.00 51.31 210 ARG A N 1
ATOM 1704 C CA . ARG A 1 210 ? 17.650 8.990 -42.454 1.00 51.31 210 ARG A CA 1
ATOM 1705 C C . ARG A 1 210 ? 18.230 9.246 -43.852 1.00 51.31 210 ARG A C 1
ATOM 1707 O O . ARG A 1 210 ? 19.051 10.154 -43.968 1.00 51.31 210 ARG A O 1
ATOM 1714 N N . PRO A 1 211 ? 17.853 8.481 -44.893 1.00 53.94 211 PRO A N 1
ATOM 1715 C CA . PRO A 1 211 ? 18.225 8.838 -46.252 1.00 53.94 211 PRO A CA 1
ATOM 1716 C C . PRO A 1 211 ? 17.494 10.132 -46.635 1.00 53.94 211 PRO A C 1
ATOM 1718 O O . PRO A 1 211 ? 16.301 10.280 -46.361 1.00 53.94 211 PRO A O 1
ATOM 1721 N N . SER A 1 212 ? 18.256 11.064 -47.201 1.00 55.72 212 SER A N 1
ATOM 1722 C CA . SER A 1 212 ? 17.796 12.265 -47.909 1.00 55.72 212 SER A CA 1
ATOM 1723 C C . SER A 1 212 ? 17.039 11.920 -49.180 1.00 55.72 212 SER A C 1
ATOM 1725 O O . SER A 1 212 ? 17.521 10.990 -49.869 1.00 55.72 212 SER A O 1
#

Solvent-accessible surface area (backbone atoms only — not comparable to full-atom values): 13120 Å² total; per-residue (Å²): 138,82,89,81,74,96,80,74,91,71,95,74,92,71,88,86,79,84,86,87,77,79,85,73,79,80,75,78,71,84,80,88,77,90,81,88,80,81,93,82,69,91,73,74,90,71,53,78,66,53,59,51,50,52,53,50,51,53,50,53,51,51,53,50,49,53,52,50,53,52,52,49,55,50,51,54,50,53,49,51,52,52,52,52,52,52,52,51,52,51,52,52,52,54,55,57,66,65,73,48,67,93,55,40,12,85,86,78,74,40,68,52,54,63,26,23,35,35,85,85,71,53,63,32,21,41,65,58,49,45,60,49,52,76,80,44,59,44,38,92,83,80,57,50,72,60,72,58,70,42,76,36,62,68,60,41,55,50,48,52,61,53,44,72,75,43,59,67,72,59,43,51,54,52,52,51,51,50,57,60,52,56,71,52,43,66,62,42,52,52,55,52,52,53,40,52,51,52,49,54,54,51,51,59,55,53,66,74,63,64,83,129

Radius of gyration: 37.78 Å; Cα contacts (8 Å, |Δi|>4): 112; chains: 1; bounding box: 73×28×125 Å

Organism: NCBI:txid13131

Foldseek 3Di:
DDDDDPPDPDDDPDDDDDDDDDPPPPPDDPDPDDDDDDPDDPPDDDDPVNVVVVVVVVVVVVVVVVVVVVVVVVVVVVVVVVVVVVVVVLQVVLVVVQQPQVQAAPQPRGGADQWKAFPVRDIHHLLSVLVVLVPDQADPPPRHGGQAIDGDVVSNVVVVVSLVSHDPVVNVVVVVVNVVSVVCVVVSVVSRVVSNVVSVVVVVVVVVPDDD

Sequence (212 aa):
MNPICKFCVHGSCGSSKKCVNRHEKLSLKPSETLEKLDDDFPVLGFGAADLKALRNEIAELNENIVTLETVQSTIEEQLKEEIHKNIQLNEDFKIALLDDDDHQCCICRELFIRPSLLGCSHMFCEWCIDKWLEKYNHCPTCRVAIVSYTHCLNMDNYIQKKMEKMPANIRLKFKELELVRAKDKQTSIQLQAERRRLEFITMTLNERRRPS

Mean predicted aligned error: 15.02 Å